Protein AF-A0A3P7M0R2-F1 (afdb_monomer)

Secondary structure (DSSP, 8-state):
--EEEEEEEETTEEEEEEEETTTTEEEEEEEE---S-S-S----TT--EEEEEETTPPTT-EEEE----STT--EEEEEES-SSEEE-TTT-EEEESS---TTT-SEEEEEEEEEETTS-EEEEEEEEEEEP------EES-S----PPPTTPPTT-EEEEEEEE-SSSTT-EEEEEEE--S------

pLDDT: mean 70.39, std 19.24, range [33.84, 96.5]

Solvent-accessible surface area (backbone atoms only — not comparable to full-atom values): 11589 Å² total; per-residue (Å²): 124,82,51,77,50,70,47,83,77,52,92,55,39,31,53,26,49,42,46,47,90,86,60,96,52,73,50,85,43,83,42,81,46,75,68,100,45,102,54,98,64,64,69,47,103,75,68,42,49,80,38,58,42,56,35,68,41,55,73,63,40,79,46,49,61,58,83,82,87,50,95,82,61,65,45,39,35,45,71,44,84,54,77,55,49,42,57,40,38,77,73,28,39,30,22,32,58,39,75,49,47,38,89,81,55,44,73,47,71,36,32,40,36,44,34,39,80,87,70,52,71,50,76,41,48,32,37,40,38,40,38,80,64,91,77,61,71,75,40,60,82,58,97,71,88,87,77,88,78,65,93,84,65,55,78,70,41,78,71,45,76,47,47,31,38,35,68,71,47,76,90,49,75,47,79,47,76,42,62,40,84,77,85,86,79,84,82,130

InterPro domains:
  IPR002126 Cadherin-like [PR00205] (83-102)
  IPR002126 Cadherin-like [PR00205] (119-138)
  IPR002126 Cadherin-like [PR00205] (138-151)
  IPR002126 Cadherin-like [PS50268] (45-140)
  IPR002126 Cadherin-like [SM00112] (59-138)
  IPR015919 Cadherin-like superfamily [SSF49313] (49-122)
  IPR015919 Cadherin-like superfamily [SSF49313] (130-173)
  IPR020894 Cadherin conserved site [PS00232] (128-138)

Nearest PDB structures (foldseek):
  5v5x-assembly1_C  TM=7.712E-01  e=7.022E-09  Mus musculus
  6e6b-assembly1_A  TM=6.586E-01  e=1.403E-08  Mus musculus
  5t9t-assembly1_B  TM=6.049E-01  e=2.265E-08  Mus musculus
  5szp-assembly1_B  TM=6.061E-01  e=2.265E-08  Mus musculus
  5szl-assembly1_B  TM=5.242E-01  e=9.163E-09  Mus musculus

Foldseek 3Di:
DWDWDWDPPDPPWIWIWTADPPDGDIDTDIDRRDPPDPCQDDPPVPQAHEWEDAAQQDFFAWTAFDDDPDPPFFKFKDKAPDPQWDADRRGRTITGHDGDDCLVPFKDKTWMWIQTPVRDIDIHIYMYGYDQDQPWDKDKPDPDDDFDDDLPDDFFDFRDKIWIDTSSPPPDTDIDTDTHHDHDDDDD

Mean predicted aligned error: 14.08 Å

Structure (mmCIF, N/CA/C/O backbone):
data_AF-A0A3P7M0R2-F1
#
_entry.id   AF-A0A3P7M0R2-F1
#
loop_
_atom_site.group_PDB
_atom_site.id
_atom_site.type_symbol
_atom_site.label_atom_id
_atom_site.label_alt_id
_atom_site.label_comp_id
_atom_site.label_asym_id
_atom_site.label_entity_id
_atom_site.label_seq_id
_atom_site.pdbx_PDB_ins_code
_atom_site.Cartn_x
_atom_site.Cartn_y
_atom_site.Cartn_z
_atom_site.occupancy
_atom_site.B_iso_or_equiv
_atom_site.auth_seq_id
_atom_site.auth_comp_id
_atom_site.auth_asym_id
_atom_site.auth_atom_id
_atom_site.pdbx_PDB_model_num
ATOM 1 N N . ALA A 1 1 ? -30.378 19.456 -19.838 1.00 44.91 1 ALA A N 1
ATOM 2 C CA . ALA A 1 1 ? -28.962 19.815 -19.654 1.00 44.91 1 ALA A CA 1
ATOM 3 C C . ALA A 1 1 ? -28.320 18.731 -18.801 1.00 44.91 1 ALA A C 1
ATOM 5 O O . ALA A 1 1 ? -28.969 18.269 -17.868 1.00 44.91 1 ALA A O 1
ATOM 6 N N . GLN A 1 2 ? -27.144 18.245 -19.196 1.00 45.66 2 GLN A N 1
ATOM 7 C CA . GLN A 1 2 ? -26.336 17.330 -18.388 1.00 45.66 2 GLN A CA 1
ATOM 8 C C . GLN A 1 2 ? -25.480 18.195 -17.467 1.00 45.66 2 GLN A C 1
ATOM 10 O O . GLN A 1 2 ? -24.868 19.150 -17.941 1.00 45.66 2 GLN A O 1
ATOM 15 N N . PHE A 1 3 ? -25.484 17.899 -16.172 1.00 45.75 3 PHE A N 1
ATOM 16 C CA . PHE A 1 3 ? -24.653 18.598 -15.199 1.00 45.75 3 PHE A CA 1
ATOM 17 C C . PHE A 1 3 ? -23.785 17.570 -14.480 1.00 45.75 3 PHE A C 1
ATOM 19 O O . PHE A 1 3 ? -24.275 16.505 -14.095 1.00 45.75 3 PHE A O 1
ATOM 26 N N . LEU A 1 4 ? -22.503 17.897 -14.343 1.00 44.69 4 LEU A N 1
ATOM 27 C CA . LEU A 1 4 ? -21.534 17.155 -13.551 1.00 44.69 4 LEU A CA 1
ATOM 28 C C . LEU A 1 4 ? -21.181 18.029 -12.350 1.00 44.69 4 LEU A C 1
ATOM 30 O O . LEU A 1 4 ? -20.718 19.156 -12.528 1.00 44.69 4 LEU A O 1
ATOM 34 N N . PHE A 1 5 ? -21.431 17.522 -11.149 1.00 47.19 5 PHE A N 1
ATOM 35 C CA . PHE A 1 5 ? -21.030 18.180 -9.910 1.00 47.19 5 PHE A CA 1
ATOM 36 C C . PHE A 1 5 ? -19.885 17.383 -9.312 1.00 47.19 5 PHE A C 1
ATOM 38 O O . PHE A 1 5 ? -20.058 16.195 -9.062 1.00 47.19 5 PHE A O 1
ATOM 45 N N . CYS A 1 6 ? -18.742 18.030 -9.106 1.00 39.50 6 CYS A N 1
ATOM 46 C CA . CYS A 1 6 ? -17.572 17.426 -8.483 1.00 39.50 6 CYS A CA 1
ATOM 47 C C . CYS A 1 6 ? -17.261 18.150 -7.176 1.00 39.50 6 CYS A C 1
ATOM 49 O O . CYS A 1 6 ? -17.274 19.383 -7.134 1.00 39.50 6 CYS A O 1
ATOM 51 N N . PHE A 1 7 ? -16.948 17.391 -6.134 1.00 43.47 7 PHE A N 1
ATOM 52 C CA . PHE A 1 7 ? -16.441 17.913 -4.869 1.00 43.47 7 PHE A CA 1
ATOM 53 C C . PHE A 1 7 ? -15.112 17.227 -4.549 1.00 43.47 7 PHE A C 1
ATOM 55 O O . PHE A 1 7 ? -14.948 16.025 -4.762 1.00 43.47 7 PHE A O 1
ATOM 62 N N . ALA A 1 8 ? -14.140 18.025 -4.104 1.00 33.84 8 ALA A N 1
ATOM 63 C CA . ALA A 1 8 ? -12.834 17.524 -3.703 1.00 33.84 8 ALA A CA 1
ATOM 64 C C . ALA A 1 8 ? -12.988 16.759 -2.386 1.00 33.84 8 ALA A C 1
ATOM 66 O O . ALA A 1 8 ? -13.472 17.329 -1.409 1.00 33.84 8 ALA A O 1
ATOM 67 N N . VAL A 1 9 ? -12.603 15.484 -2.388 1.00 47.00 9 VAL A N 1
ATOM 68 C CA . VAL A 1 9 ? -12.599 14.644 -1.182 1.00 47.00 9 VAL A CA 1
ATOM 69 C C . VAL A 1 9 ? -11.200 14.682 -0.576 1.00 47.00 9 VAL A C 1
ATOM 71 O O . VAL A 1 9 ? -11.035 15.108 0.561 1.00 47.00 9 VAL A O 1
ATOM 74 N N . GLN A 1 10 ? -10.191 14.359 -1.390 1.00 38.34 10 GLN A N 1
ATOM 75 C CA . GLN A 1 10 ? -8.771 14.405 -1.049 1.00 38.34 10 GLN A CA 1
ATOM 76 C C . GLN A 1 10 ? -7.976 14.417 -2.357 1.00 38.34 10 GLN A C 1
ATOM 78 O O . GLN A 1 10 ? -8.220 13.581 -3.220 1.00 38.34 10 GLN A O 1
ATOM 83 N N . ALA A 1 11 ? -7.069 15.376 -2.565 1.00 37.62 11 ALA A N 1
ATOM 84 C CA . ALA A 1 11 ? -6.274 15.415 -3.798 1.00 37.62 11 ALA A CA 1
ATOM 85 C C . ALA A 1 11 ? -5.424 14.131 -3.919 1.00 37.62 11 ALA A C 1
ATOM 87 O O . ALA A 1 11 ? -4.795 13.783 -2.920 1.00 37.62 11 ALA A O 1
ATOM 88 N N . PRO A 1 12 ? -5.356 13.451 -5.089 1.00 42.00 12 PRO A N 1
ATOM 89 C CA . PRO A 1 12 ? -5.834 13.828 -6.438 1.00 42.00 12 PRO A CA 1
ATOM 90 C C . PRO A 1 12 ? -7.270 13.386 -6.831 1.00 42.00 12 PRO A C 1
ATOM 92 O O . PRO A 1 12 ? -7.644 13.446 -8.006 1.00 42.00 12 PRO A O 1
ATOM 95 N N . PHE A 1 13 ? -8.097 12.935 -5.889 1.00 48.44 13 PHE A N 1
ATOM 96 C CA . PHE A 1 13 ? -9.400 12.320 -6.155 1.00 48.44 13 PHE A CA 1
ATOM 97 C C . PHE A 1 13 ? -10.579 13.290 -6.017 1.00 48.44 13 PHE A C 1
ATOM 99 O O . PHE A 1 13 ? -10.708 14.052 -5.052 1.00 48.44 13 PHE A O 1
ATOM 106 N N . TYR A 1 14 ? -11.492 13.208 -6.986 1.00 46.06 14 TYR A N 1
ATOM 107 C CA . TYR A 1 14 ? -12.733 13.973 -7.002 1.00 46.06 14 TYR A CA 1
ATOM 108 C C . TYR A 1 14 ? -13.914 13.017 -7.157 1.00 46.06 14 TYR A C 1
ATOM 110 O O . TYR A 1 14 ? -13.975 12.246 -8.117 1.00 46.06 14 TYR A O 1
ATOM 118 N N . ASN A 1 15 ? -14.874 13.108 -6.234 1.00 48.12 15 ASN A N 1
ATOM 119 C CA . ASN A 1 15 ? -16.152 12.423 -6.383 1.00 48.12 15 ASN A CA 1
ATOM 120 C C . ASN A 1 15 ? -17.065 13.290 -7.233 1.00 48.12 15 ASN A C 1
ATOM 122 O O . ASN A 1 15 ? -17.318 14.453 -6.900 1.00 48.12 15 ASN A O 1
ATOM 126 N N . CYS A 1 16 ? -17.542 12.721 -8.338 1.00 46.34 16 CYS A N 1
ATOM 127 C CA . CYS A 1 16 ? -18.417 13.420 -9.253 1.00 46.34 16 CYS A CA 1
ATOM 128 C C . CYS A 1 16 ? -19.731 12.668 -9.432 1.00 46.34 16 CYS A C 1
ATOM 130 O O . CYS A 1 16 ? -19.767 11.488 -9.775 1.00 46.34 16 CYS A O 1
ATOM 132 N N . THR A 1 17 ? -20.835 13.383 -9.252 1.00 48.72 17 THR A N 1
ATOM 133 C CA . THR A 1 17 ? -22.170 12.841 -9.495 1.00 48.72 17 THR A CA 1
ATOM 134 C C . THR A 1 17 ? -22.680 13.373 -10.826 1.00 48.72 17 THR A C 1
ATOM 136 O O . THR A 1 17 ? -22.865 14.583 -11.005 1.00 48.72 17 THR A O 1
ATOM 139 N N . ALA A 1 18 ? -22.931 12.465 -11.770 1.00 45.03 18 ALA A N 1
ATOM 140 C CA . ALA A 1 18 ? -23.585 12.789 -13.032 1.00 45.03 18 ALA A CA 1
ATOM 141 C C . ALA A 1 18 ? -25.099 12.571 -12.906 1.00 45.03 18 ALA A C 1
ATOM 143 O O . ALA A 1 18 ? -25.554 11.505 -12.487 1.00 45.03 18 ALA A O 1
ATOM 144 N N . GLN A 1 19 ? -25.898 13.575 -13.284 1.00 49.34 19 GLN A N 1
ATOM 145 C CA . GLN A 1 19 ? -27.362 13.478 -13.259 1.00 49.34 19 GLN A CA 1
ATOM 146 C C . GLN A 1 19 ? -27.969 13.745 -14.643 1.00 49.34 19 GLN A C 1
ATOM 148 O O . GLN A 1 19 ? -27.693 14.768 -15.276 1.00 49.34 19 GLN A O 1
ATOM 153 N N . VAL A 1 20 ? -28.848 12.842 -15.103 1.00 49.47 20 VAL A N 1
ATOM 154 C CA . VAL A 1 20 ? -29.600 12.987 -16.363 1.00 49.47 20 VAL A CA 1
ATOM 155 C C . VAL A 1 20 ? -31.081 13.217 -16.066 1.00 49.47 20 VAL A C 1
ATOM 157 O O . VAL A 1 20 ? -31.785 12.353 -15.551 1.00 49.47 20 VAL A O 1
ATOM 160 N N . TRP A 1 21 ? -31.593 14.397 -16.418 1.00 52.06 21 TRP A N 1
ATOM 161 C CA . TRP A 1 21 ? -32.963 14.784 -16.074 1.00 52.06 21 TRP A CA 1
ATOM 162 C C . TRP A 1 21 ? -33.964 14.437 -17.186 1.00 52.06 21 TRP A C 1
ATOM 164 O O . TRP A 1 21 ? -34.409 15.327 -17.902 1.00 52.06 21 TRP A O 1
ATOM 174 N N . LYS A 1 22 ? -34.279 13.140 -17.349 1.00 45.81 22 LYS A N 1
ATOM 175 C CA . LYS A 1 22 ? -35.533 12.588 -17.941 1.00 45.81 22 LYS A CA 1
ATOM 176 C C . LYS A 1 22 ? -35.758 11.115 -17.532 1.00 45.81 22 LYS A C 1
ATOM 178 O O . LYS A 1 22 ? -36.206 10.291 -18.319 1.00 45.81 22 LYS A O 1
ATOM 183 N N . GLY A 1 23 ? -35.415 10.788 -16.291 1.00 49.19 23 GLY A N 1
ATOM 184 C CA . GLY A 1 23 ? -35.417 9.432 -15.744 1.00 49.19 23 GLY A CA 1
ATOM 185 C C . GLY A 1 23 ? -34.311 9.375 -14.707 1.00 49.19 23 GLY A C 1
ATOM 186 O O . GLY A 1 23 ? -33.148 9.507 -15.062 1.00 49.19 23 GLY A O 1
ATOM 187 N N . ARG A 1 24 ? -34.689 9.329 -13.428 1.00 48.38 24 ARG A N 1
ATOM 188 C CA . ARG A 1 24 ? -33.821 9.543 -12.262 1.00 48.38 24 ARG A CA 1
ATOM 189 C C . ARG A 1 24 ? -32.784 8.418 -12.146 1.00 48.38 24 ARG A C 1
ATOM 191 O O . ARG A 1 24 ? -32.977 7.481 -11.386 1.00 48.38 24 ARG A O 1
ATOM 198 N N . VAL A 1 25 ? -31.721 8.505 -12.934 1.00 44.19 25 VAL A N 1
ATOM 199 C CA . VAL A 1 25 ? -30.555 7.624 -12.880 1.00 44.19 25 VAL A CA 1
ATOM 200 C C . VAL A 1 25 ? -29.367 8.503 -12.511 1.00 44.19 25 VAL A C 1
ATOM 202 O O . VAL A 1 25 ? -29.045 9.452 -13.229 1.00 44.19 25 VAL A O 1
ATOM 205 N N . SER A 1 26 ? -28.775 8.224 -11.356 1.00 50.22 26 SER A N 1
ATOM 206 C CA . SER A 1 26 ? -27.481 8.749 -10.930 1.00 50.22 26 SER A CA 1
ATOM 207 C C . SER A 1 26 ? -26.459 7.629 -11.063 1.00 50.22 26 SER A C 1
ATOM 209 O O . SER A 1 26 ? -26.757 6.487 -10.716 1.00 50.22 26 SER A O 1
ATOM 211 N N . ALA A 1 27 ? -25.279 7.956 -11.575 1.00 42.31 27 ALA A N 1
ATOM 212 C CA . ALA A 1 27 ? -24.117 7.084 -11.522 1.00 42.31 27 ALA A CA 1
ATOM 213 C C . ALA A 1 27 ? -22.998 7.858 -10.831 1.00 42.31 27 ALA A C 1
ATOM 215 O O . ALA A 1 27 ? -22.753 9.022 -11.175 1.00 42.31 27 ALA A O 1
ATOM 216 N N . ASP A 1 28 ? -22.364 7.216 -9.858 1.00 45.59 28 ASP A N 1
ATOM 217 C CA . ASP A 1 28 ? -21.154 7.733 -9.242 1.00 45.59 28 ASP A CA 1
ATOM 218 C C . ASP A 1 28 ? -20.007 7.530 -10.231 1.00 45.59 28 ASP A C 1
ATOM 220 O O . ASP A 1 28 ? -19.804 6.436 -10.763 1.00 45.59 28 ASP A O 1
ATOM 224 N N . VAL A 1 29 ? -19.323 8.623 -10.561 1.00 40.81 29 VAL A N 1
ATOM 225 C CA . VAL A 1 29 ? -18.168 8.615 -11.454 1.00 40.81 29 VAL A CA 1
ATOM 226 C C . VAL A 1 29 ? -16.975 9.065 -10.634 1.00 40.81 29 VAL A C 1
ATOM 228 O O . VAL A 1 29 ? -16.876 10.232 -10.249 1.00 40.81 29 VAL A O 1
ATOM 231 N N . GLU A 1 30 ? -16.066 8.134 -10.377 1.00 40.78 30 GLU A N 1
ATOM 232 C CA . GLU A 1 30 ? -14.778 8.454 -9.780 1.00 40.78 30 GLU A CA 1
ATOM 233 C C . GLU A 1 30 ? -13.863 9.046 -10.850 1.00 40.78 30 GLU A C 1
ATOM 235 O O . GLU A 1 30 ? -13.582 8.425 -11.879 1.00 40.78 30 GLU A O 1
ATOM 240 N N . LEU A 1 31 ? -13.420 10.282 -10.624 1.00 35.25 31 LEU A N 1
ATOM 241 C CA . LEU A 1 31 ? -12.487 10.966 -11.506 1.00 35.25 31 LEU A CA 1
ATOM 242 C C . LEU A 1 31 ? -11.117 11.031 -10.838 1.00 35.25 31 LEU A C 1
ATOM 244 O O . LEU A 1 31 ? -10.920 11.713 -9.830 1.00 35.25 31 LEU A O 1
ATOM 248 N N . TYR A 1 32 ? -10.160 10.336 -11.450 1.00 40.53 32 TYR A N 1
ATOM 249 C CA . TYR A 1 32 ? -8.747 10.485 -11.138 1.00 40.53 32 TYR A CA 1
ATOM 250 C C . TYR A 1 32 ? -8.217 11.724 -11.854 1.00 40.53 32 TYR A C 1
ATOM 252 O O . TYR A 1 32 ? -7.987 11.717 -13.068 1.00 40.53 32 TYR A O 1
ATOM 260 N N . VAL A 1 33 ? -8.068 12.817 -11.113 1.00 38.34 33 VAL A N 1
ATOM 261 C CA . VAL A 1 33 ? -7.472 14.035 -11.650 1.00 38.34 33 VAL A CA 1
ATOM 262 C C . VAL A 1 33 ? -5.996 13.967 -11.332 1.00 38.34 33 VAL A C 1
ATOM 264 O O . VAL A 1 33 ? -5.568 14.321 -10.239 1.00 38.34 33 VAL A O 1
ATOM 267 N N . LEU A 1 34 ? -5.219 13.510 -12.314 1.00 37.94 34 LEU A N 1
ATOM 268 C CA . LEU A 1 34 ? -3.766 13.639 -12.288 1.00 37.94 34 LEU A CA 1
ATOM 269 C C . LEU A 1 34 ? -3.403 15.046 -11.772 1.00 37.94 34 LEU A C 1
ATOM 271 O O . LEU A 1 34 ? -4.000 16.021 -12.250 1.00 37.94 34 LEU A O 1
ATOM 275 N N . PRO A 1 35 ? -2.479 15.183 -10.802 1.00 38.19 35 PRO A N 1
ATOM 276 C CA . PRO A 1 35 ? -2.043 16.494 -10.331 1.00 38.19 35 PRO A CA 1
ATOM 277 C C . PRO A 1 35 ? -1.677 17.383 -11.533 1.00 38.19 35 PRO A C 1
ATOM 279 O O . PRO A 1 35 ? -1.246 16.847 -12.559 1.00 38.19 35 PRO A O 1
ATOM 282 N N . PRO A 1 36 ? -1.860 18.719 -11.461 1.00 33.94 36 PRO A N 1
ATOM 283 C CA . PRO A 1 36 ? -1.538 19.625 -12.556 1.00 33.94 36 PRO A CA 1
ATOM 284 C C . PRO A 1 36 ? -0.021 19.688 -12.739 1.00 33.94 36 PRO A C 1
ATOM 286 O O . PRO A 1 36 ? 0.654 20.625 -12.327 1.00 33.94 36 PRO A O 1
ATOM 289 N N . SER A 1 37 ? 0.518 18.661 -13.366 1.00 38.72 37 SER A N 1
ATOM 290 C CA . SER A 1 37 ? 1.807 18.659 -13.997 1.00 38.72 37 SER A CA 1
ATOM 291 C C . SER A 1 37 ? 1.765 17.595 -15.083 1.00 38.72 37 SER A C 1
ATOM 293 O O . SER A 1 37 ? 1.841 16.395 -14.853 1.00 38.72 37 SER A O 1
ATOM 295 N N . THR A 1 38 ? 1.810 18.066 -16.321 1.00 34.41 38 THR A N 1
ATOM 296 C CA . THR A 1 38 ? 2.447 17.356 -17.437 1.00 34.41 38 THR A CA 1
ATOM 297 C C . THR A 1 38 ? 3.941 17.067 -17.177 1.00 34.41 38 THR A C 1
ATOM 299 O O . THR A 1 38 ? 4.673 16.710 -18.090 1.00 34.41 38 THR A O 1
ATOM 302 N N . GLU A 1 39 ? 4.401 17.212 -15.933 1.00 38.69 39 GLU A N 1
ATOM 303 C CA . GLU A 1 39 ? 5.653 16.711 -15.400 1.00 38.69 39 GLU A CA 1
ATOM 304 C C . GLU A 1 39 ? 5.308 15.616 -14.384 1.00 38.69 39 GLU A C 1
ATOM 306 O O . GLU A 1 39 ? 5.133 15.868 -13.192 1.00 38.69 39 GLU A O 1
ATOM 311 N N . THR A 1 40 ? 5.239 14.371 -14.845 1.00 36.16 40 THR A N 1
ATOM 312 C CA . THR A 1 40 ? 5.220 13.145 -14.022 1.00 36.16 40 THR A CA 1
ATOM 313 C C . THR A 1 40 ? 6.559 12.900 -13.301 1.00 36.16 40 THR A C 1
ATOM 315 O O . THR A 1 40 ? 6.900 11.778 -12.940 1.00 36.16 40 THR A O 1
ATOM 318 N N . THR A 1 41 ? 7.354 13.954 -13.116 1.00 41.72 41 THR A N 1
ATOM 319 C CA . 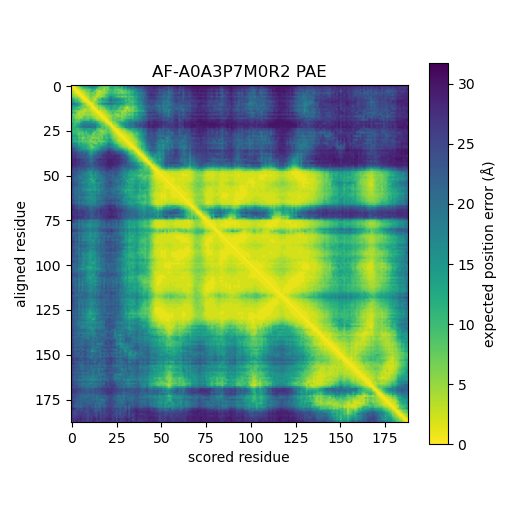THR A 1 41 ? 8.681 13.963 -12.507 1.00 41.72 41 THR A CA 1
ATOM 320 C C . THR A 1 41 ? 8.933 15.350 -11.925 1.00 41.72 41 THR A C 1
ATOM 322 O O . THR A 1 41 ? 9.655 16.157 -12.507 1.00 41.72 41 THR A O 1
ATOM 325 N N . ARG A 1 42 ? 8.406 15.643 -10.736 1.00 39.16 42 ARG A N 1
ATOM 326 C CA . ARG A 1 42 ? 9.200 16.505 -9.861 1.00 39.16 42 ARG A CA 1
ATOM 327 C C . ARG A 1 42 ? 10.359 15.633 -9.396 1.00 39.16 42 ARG A C 1
ATOM 329 O O . ARG A 1 42 ? 10.089 14.594 -8.794 1.00 39.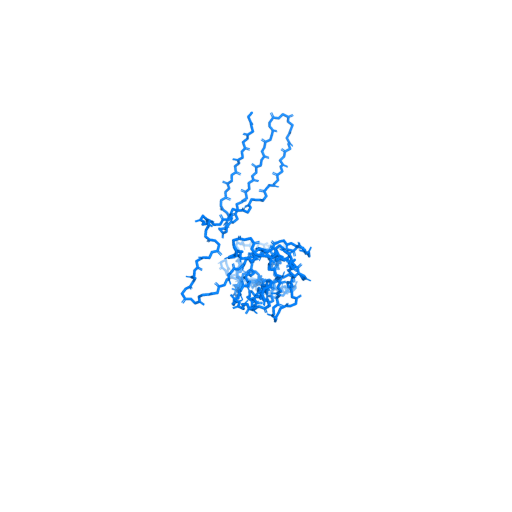16 42 ARG A O 1
ATOM 336 N N . PRO A 1 43 ? 11.635 15.986 -9.625 1.00 42.09 43 PRO A N 1
ATOM 337 C CA . PRO A 1 43 ? 12.631 15.527 -8.687 1.00 42.09 43 PRO A CA 1
ATOM 338 C C . PRO A 1 43 ? 12.171 16.096 -7.342 1.00 42.09 43 PRO A C 1
ATOM 340 O O . PRO A 1 43 ? 12.385 17.269 -7.042 1.00 42.09 43 PRO A O 1
ATOM 343 N N . ASN A 1 44 ? 11.515 15.266 -6.523 1.00 44.62 44 ASN A N 1
ATOM 344 C CA . ASN A 1 44 ? 11.617 15.436 -5.085 1.00 44.62 44 ASN A CA 1
ATOM 345 C C . ASN A 1 44 ? 13.120 15.622 -4.820 1.00 44.62 44 ASN A C 1
ATOM 347 O O . ASN A 1 44 ? 13.949 15.086 -5.567 1.00 44.62 44 ASN A O 1
ATOM 351 N N . THR A 1 45 ? 13.491 16.391 -3.809 1.00 51.22 45 THR A N 1
ATOM 352 C CA . THR A 1 45 ? 14.876 16.706 -3.417 1.00 51.22 45 THR A CA 1
ATOM 353 C C . THR A 1 45 ? 15.831 15.488 -3.375 1.00 51.22 45 THR A C 1
ATOM 355 O O . THR A 1 45 ? 17.041 15.666 -3.310 1.00 51.22 45 THR A O 1
ATOM 358 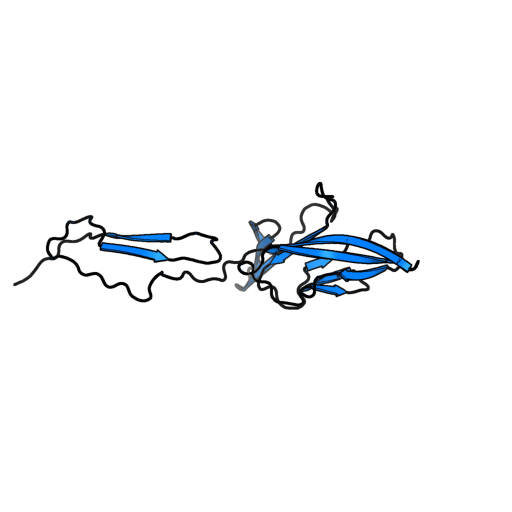N N . ASP A 1 46 ? 15.288 14.270 -3.498 1.00 56.59 46 ASP A N 1
ATOM 359 C CA . ASP A 1 46 ? 15.910 12.950 -3.486 1.00 56.59 46 ASP A CA 1
ATOM 360 C C . ASP A 1 46 ? 15.821 12.097 -4.794 1.00 56.59 46 ASP A C 1
ATOM 362 O O . ASP A 1 46 ? 16.106 10.902 -4.770 1.00 56.59 46 ASP A O 1
ATOM 366 N N . ARG A 1 47 ? 15.411 12.649 -5.953 1.00 70.19 47 ARG A N 1
ATOM 367 C CA . ARG A 1 47 ? 15.420 11.986 -7.297 1.00 70.19 47 ARG A CA 1
ATOM 368 C C . ARG A 1 47 ? 14.658 10.639 -7.436 1.00 70.19 47 ARG A C 1
ATOM 370 O O . ARG A 1 47 ? 14.945 9.879 -8.364 1.00 70.19 47 ARG A O 1
ATOM 377 N N . ARG A 1 48 ? 13.686 10.332 -6.570 1.00 80.44 48 ARG A N 1
ATOM 378 C CA . ARG A 1 48 ? 12.846 9.112 -6.639 1.00 80.44 48 ARG A CA 1
ATOM 379 C C . ARG A 1 48 ? 11.498 9.357 -7.337 1.00 80.44 48 ARG A C 1
ATOM 381 O O . ARG A 1 48 ? 10.981 10.468 -7.261 1.00 80.44 48 ARG A O 1
ATOM 388 N N . LEU A 1 49 ? 10.946 8.332 -7.991 1.00 84.31 49 LEU A N 1
ATOM 389 C CA . LEU A 1 49 ? 9.567 8.331 -8.499 1.00 84.31 49 LEU A CA 1
ATOM 390 C C . LEU A 1 49 ? 8.582 7.994 -7.382 1.00 84.31 49 LEU A C 1
ATOM 392 O O . LEU A 1 49 ? 8.912 7.241 -6.468 1.00 84.31 49 LEU A O 1
ATOM 396 N N . GLU A 1 50 ? 7.377 8.531 -7.474 1.00 84.69 50 GLU A N 1
ATOM 397 C CA . GLU A 1 50 ? 6.335 8.360 -6.470 1.00 84.69 50 GLU A CA 1
ATOM 398 C C . GLU A 1 50 ? 5.032 7.970 -7.162 1.00 84.69 50 GLU A C 1
ATOM 400 O O . GLU A 1 50 ? 4.635 8.590 -8.150 1.00 84.69 50 GLU A O 1
ATOM 405 N N . PHE A 1 51 ? 4.406 6.916 -6.654 1.00 86.06 51 PHE A N 1
ATOM 406 C CA . PHE A 1 51 ? 3.137 6.381 -7.121 1.00 86.06 51 PHE A CA 1
ATOM 407 C C . PHE A 1 51 ? 2.175 6.257 -5.946 1.00 86.06 51 PHE A C 1
ATOM 409 O O . PHE A 1 51 ? 2.610 6.087 -4.808 1.00 86.06 51 PHE A O 1
ATOM 416 N N . TRP A 1 52 ? 0.883 6.291 -6.250 1.00 84.62 52 TRP A N 1
ATOM 417 C CA . TRP A 1 52 ? -0.192 6.222 -5.268 1.00 84.62 52 TRP A CA 1
ATOM 418 C C . TRP A 1 52 ? -1.245 5.228 -5.748 1.00 84.62 52 TRP A C 1
ATOM 420 O O . TRP A 1 52 ? -1.558 5.189 -6.942 1.00 84.62 52 TRP A O 1
ATOM 430 N N . ILE A 1 53 ? -1.767 4.413 -4.839 1.00 87.81 53 ILE A N 1
ATOM 431 C CA . ILE A 1 53 ? -2.895 3.521 -5.101 1.00 87.81 53 ILE A CA 1
ATOM 432 C C . ILE A 1 53 ? -3.743 3.433 -3.841 1.00 87.81 53 ILE A C 1
ATOM 434 O O . ILE A 1 53 ? -3.198 3.391 -2.743 1.00 87.81 53 ILE A O 1
ATOM 438 N N . ARG A 1 54 ? -5.063 3.364 -4.000 1.00 80.69 54 ARG A N 1
ATOM 439 C CA . ARG A 1 54 ? -5.932 3.052 -2.867 1.00 80.69 54 ARG A CA 1
ATOM 440 C C . ARG A 1 54 ? -5.679 1.642 -2.374 1.00 80.69 54 ARG A C 1
ATOM 442 O O . ARG A 1 54 ? -5.411 0.737 -3.177 1.00 80.69 54 ARG A O 1
ATOM 449 N N . GLU A 1 55 ? -5.791 1.454 -1.072 1.00 85.31 55 GLU A N 1
ATOM 450 C CA . GLU A 1 55 ? -5.945 0.112 -0.547 1.00 85.31 55 GLU A CA 1
ATOM 451 C C . GLU A 1 55 ? -7.192 -0.567 -1.118 1.00 85.31 55 GLU A C 1
ATOM 453 O O . GLU A 1 55 ? -8.026 0.059 -1.777 1.00 85.31 55 GLU A O 1
ATOM 458 N N . ASN A 1 56 ? -7.265 -1.889 -0.984 1.00 84.75 56 ASN A N 1
ATOM 459 C CA . ASN A 1 56 ? -8.335 -2.714 -1.548 1.00 84.75 56 ASN A CA 1
ATOM 460 C C . ASN A 1 56 ? -8.498 -2.651 -3.080 1.00 84.75 56 ASN A C 1
ATOM 462 O O . ASN A 1 56 ? -9.346 -3.356 -3.640 1.00 84.75 56 ASN A O 1
ATOM 466 N N . ALA A 1 57 ? -7.661 -1.883 -3.791 1.00 84.50 57 ALA A N 1
ATOM 467 C CA . ALA A 1 57 ? -7.665 -1.821 -5.244 1.00 84.50 57 ALA A CA 1
ATOM 468 C C . ALA A 1 57 ? -7.541 -3.240 -5.837 1.00 84.50 57 ALA A C 1
ATOM 470 O O . ALA A 1 57 ? -6.583 -3.959 -5.527 1.00 84.50 57 ALA A O 1
ATOM 471 N N . PRO A 1 58 ? -8.468 -3.663 -6.721 1.00 86.56 58 PRO A N 1
ATOM 472 C CA . PRO A 1 58 ? -8.468 -5.018 -7.256 1.00 86.56 58 PRO A CA 1
ATOM 473 C C . PRO A 1 58 ? -7.164 -5.374 -7.965 1.00 86.56 58 PRO A C 1
ATOM 475 O O . PRO A 1 58 ? -6.469 -4.503 -8.498 1.00 86.56 58 PRO A O 1
ATOM 478 N N . TYR A 1 59 ? -6.878 -6.671 -8.062 1.00 92.00 59 TYR A N 1
ATOM 479 C CA . TYR A 1 59 ? -5.763 -7.178 -8.861 1.00 92.00 59 TYR A CA 1
ATOM 480 C C . TYR A 1 59 ? -5.807 -6.632 -10.299 1.00 92.00 59 TYR A C 1
ATOM 482 O O . TYR A 1 59 ? -6.838 -6.691 -10.973 1.00 92.00 59 TYR A O 1
ATOM 490 N N . GLY A 1 60 ? -4.670 -6.143 -10.796 1.00 83.19 60 GLY A N 1
ATOM 491 C CA . GLY A 1 60 ? -4.542 -5.581 -12.139 1.00 83.19 60 GLY A CA 1
ATOM 492 C C . GLY A 1 60 ? -4.938 -4.105 -12.266 1.00 83.19 60 GLY A C 1
ATOM 493 O O . GLY A 1 60 ? -4.912 -3.585 -13.388 1.00 83.19 60 GLY A O 1
ATOM 494 N N . SER A 1 61 ? -5.267 -3.430 -11.160 1.00 82.81 61 SER A N 1
ATOM 495 C CA . SER A 1 61 ? -5.515 -1.983 -11.126 1.00 82.81 61 SER A CA 1
ATOM 496 C C . SER A 1 61 ? -4.274 -1.214 -11.562 1.00 82.81 61 SER A C 1
ATOM 498 O O . SER A 1 61 ? -3.155 -1.591 -11.221 1.00 82.81 61 SER A O 1
ATOM 500 N N . VAL A 1 62 ? -4.456 -0.153 -12.348 1.00 85.69 62 VAL A N 1
ATOM 501 C CA . VAL A 1 62 ? -3.341 0.649 -12.866 1.00 85.69 62 VAL A CA 1
ATOM 502 C C . VAL A 1 62 ? -2.842 1.589 -11.775 1.00 85.69 62 VAL A C 1
ATOM 504 O O . VAL A 1 62 ? -3.602 2.405 -11.272 1.00 85.69 62 VAL A O 1
ATOM 507 N N . VAL A 1 63 ? -1.553 1.483 -11.460 1.00 87.19 63 VAL A N 1
ATOM 508 C CA . VAL A 1 63 ? -0.868 2.306 -10.450 1.00 87.19 63 VAL A CA 1
ATOM 509 C C . VAL A 1 63 ? -0.223 3.534 -11.090 1.00 87.19 63 VAL A C 1
ATOM 511 O O . VAL A 1 63 ? -0.174 4.615 -10.514 1.00 87.19 63 VAL A O 1
ATOM 514 N N . GLY A 1 64 ? 0.290 3.379 -12.308 1.00 84.69 64 GLY A N 1
ATOM 515 C CA . GLY A 1 64 ? 0.957 4.456 -13.025 1.00 84.69 64 GLY A CA 1
ATOM 516 C C . GLY A 1 64 ? 1.754 3.937 -14.208 1.00 84.69 64 GLY A C 1
ATOM 517 O O . GLY A 1 64 ? 1.606 2.789 -14.627 1.00 84.69 64 GLY A O 1
ATOM 518 N N . GLN A 1 65 ? 2.615 4.785 -14.753 1.00 84.38 65 GLN A N 1
ATOM 519 C CA . GLN A 1 65 ? 3.479 4.432 -15.869 1.00 84.38 65 GLN A CA 1
ATOM 520 C C . GLN A 1 65 ? 4.884 4.971 -15.628 1.00 84.38 65 GLN A C 1
ATOM 522 O O . GLN A 1 65 ? 5.058 6.091 -15.147 1.00 84.38 65 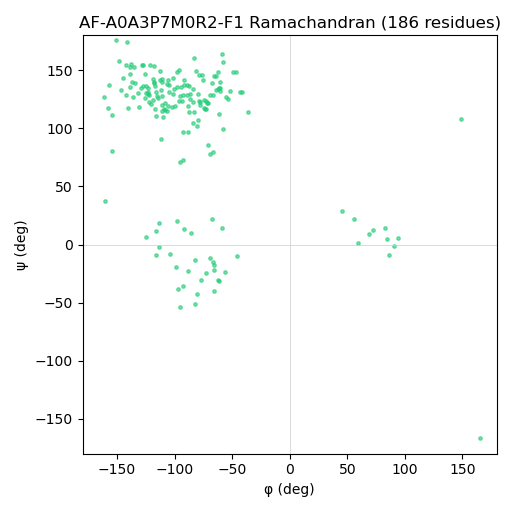GLN A O 1
ATOM 527 N N . ILE A 1 66 ? 5.889 4.171 -15.971 1.00 84.31 66 ILE A N 1
ATOM 528 C CA . ILE A 1 66 ? 7.288 4.590 -15.927 1.00 84.31 66 ILE A CA 1
ATOM 529 C C . ILE A 1 66 ? 7.502 5.684 -16.986 1.00 84.31 66 ILE A C 1
ATOM 531 O O . ILE A 1 66 ? 7.149 5.461 -18.149 1.00 84.31 66 ILE A O 1
ATOM 535 N N . PRO A 1 67 ? 8.085 6.846 -16.632 1.00 78.12 67 PRO A N 1
ATOM 536 C CA . PRO A 1 67 ? 8.364 7.906 -17.593 1.00 78.12 67 PRO A CA 1
ATOM 537 C C . PRO A 1 67 ? 9.217 7.399 -18.758 1.00 78.12 67 PRO A C 1
ATOM 539 O O . PRO A 1 67 ? 10.281 6.804 -18.568 1.00 78.12 67 PRO A O 1
ATOM 542 N N . ASN A 1 68 ? 8.746 7.633 -19.981 1.00 71.62 68 ASN A N 1
ATOM 543 C CA . ASN A 1 68 ? 9.496 7.297 -21.181 1.00 71.62 68 ASN A CA 1
ATOM 544 C C . ASN A 1 68 ? 10.404 8.471 -21.561 1.00 71.62 68 ASN A C 1
ATOM 546 O O . ASN A 1 68 ? 9.967 9.409 -22.220 1.00 71.62 68 ASN A O 1
ATOM 550 N N . ASN A 1 69 ? 11.670 8.404 -21.158 1.00 65.62 69 ASN A N 1
ATOM 551 C CA . ASN A 1 69 ? 12.645 9.466 -21.420 1.00 65.62 69 ASN A CA 1
ATOM 552 C C . ASN A 1 69 ? 13.336 9.346 -22.793 1.00 65.62 69 ASN A C 1
ATOM 554 O O . ASN A 1 69 ? 14.328 10.029 -23.031 1.00 65.62 69 ASN A O 1
ATOM 558 N N . ASN A 1 70 ? 12.865 8.461 -23.681 1.00 59.81 70 ASN A N 1
ATOM 559 C CA . ASN A 1 70 ? 13.715 7.914 -24.743 1.00 59.81 70 ASN A CA 1
ATOM 560 C C . ASN A 1 70 ? 13.357 8.295 -26.178 1.00 59.81 70 ASN A C 1
ATOM 562 O O . ASN A 1 70 ? 13.807 7.591 -27.081 1.00 59.81 70 ASN A O 1
ATOM 566 N N . ASP A 1 71 ? 12.574 9.349 -26.426 1.00 59.06 71 ASP A N 1
ATOM 567 C CA . ASP A 1 71 ? 12.281 9.857 -27.784 1.00 59.06 71 ASP A CA 1
ATOM 568 C C . ASP A 1 71 ? 11.915 8.759 -28.823 1.00 59.06 71 ASP A C 1
ATOM 570 O O . ASP A 1 71 ? 12.156 8.899 -30.021 1.00 59.06 71 ASP A O 1
ATOM 574 N N . GLY A 1 72 ? 11.333 7.633 -28.382 1.00 56.62 72 GLY A N 1
ATOM 575 C CA . GLY A 1 72 ? 10.944 6.514 -29.250 1.00 56.62 72 GLY A CA 1
ATOM 576 C C . GLY A 1 72 ? 11.947 5.359 -29.407 1.00 56.62 72 GLY A C 1
ATOM 577 O O . GLY A 1 72 ? 11.662 4.434 -30.167 1.00 56.62 72 GLY A O 1
ATOM 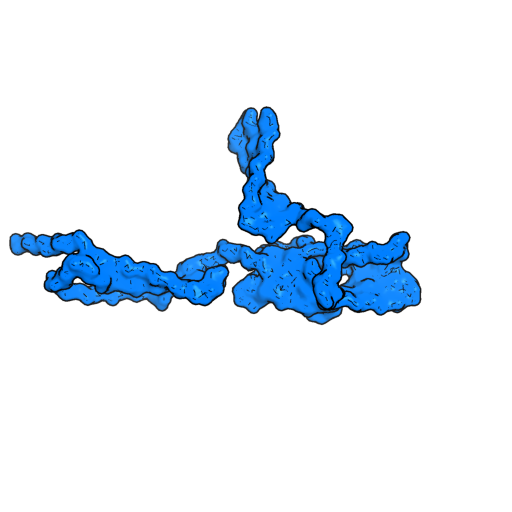578 N N . ASN A 1 73 ? 13.074 5.328 -28.685 1.00 64.50 73 ASN A N 1
ATOM 579 C CA . ASN A 1 73 ? 13.902 4.118 -28.611 1.00 64.50 73 ASN A CA 1
ATOM 580 C C . ASN A 1 73 ? 13.186 3.020 -27.811 1.00 64.50 73 ASN A C 1
ATOM 582 O O . ASN A 1 73 ? 12.750 3.244 -26.681 1.00 64.50 73 ASN A O 1
ATOM 586 N N . ALA A 1 74 ? 13.088 1.820 -28.394 1.00 62.59 74 ALA A N 1
ATOM 587 C CA . ALA A 1 74 ? 12.464 0.668 -27.753 1.00 62.59 74 ALA A CA 1
ATOM 588 C C . ALA A 1 74 ? 13.220 0.306 -26.467 1.00 62.59 74 ALA A C 1
ATOM 590 O O . ALA A 1 74 ? 14.374 -0.132 -26.505 1.00 62.59 74 ALA A O 1
ATOM 591 N N . ALA A 1 75 ? 12.556 0.507 -25.334 1.00 79.69 75 ALA A N 1
ATOM 592 C CA . ALA A 1 75 ? 13.029 0.112 -24.024 1.00 79.69 75 ALA A CA 1
ATOM 593 C C . ALA A 1 75 ? 12.132 -0.994 -23.467 1.00 79.69 75 ALA A C 1
ATOM 595 O O . ALA A 1 75 ? 10.942 -1.056 -23.774 1.00 79.69 75 ALA A O 1
ATOM 596 N N . THR A 1 76 ? 12.720 -1.870 -22.659 1.00 91.81 76 THR A N 1
ATOM 597 C CA . THR A 1 76 ? 11.978 -2.836 -21.854 1.00 91.81 76 THR A CA 1
ATOM 598 C C . THR A 1 76 ? 11.982 -2.417 -20.396 1.00 91.81 76 THR A C 1
ATOM 600 O O . THR A 1 76 ? 12.985 -1.911 -19.888 1.00 91.81 76 THR A O 1
ATOM 603 N N . TYR A 1 77 ? 10.853 -2.620 -19.729 1.00 92.12 77 TYR A N 1
ATOM 604 C CA . TYR A 1 77 ? 10.633 -2.192 -18.354 1.00 92.12 77 TYR A CA 1
ATOM 605 C C . TYR A 1 77 ? 10.546 -3.385 -17.400 1.00 92.12 77 TYR A C 1
ATOM 607 O O . TYR A 1 77 ? 9.948 -4.410 -17.726 1.00 92.12 77 TYR A O 1
ATOM 615 N N . SER A 1 78 ? 11.134 -3.255 -16.211 1.00 94.81 78 SER A N 1
ATOM 616 C CA . SER A 1 78 ? 11.078 -4.275 -15.156 1.00 94.81 78 SER A CA 1
ATOM 617 C C . SER A 1 78 ? 11.105 -3.653 -13.757 1.00 94.81 78 SER A C 1
ATOM 619 O O . SER A 1 78 ? 11.553 -2.519 -13.573 1.00 94.81 78 SER A O 1
ATOM 621 N N . ILE A 1 79 ? 10.615 -4.405 -12.769 1.00 95.81 79 ILE A N 1
ATOM 622 C CA . ILE A 1 79 ? 10.615 -4.032 -11.349 1.00 95.81 79 ILE A CA 1
ATOM 623 C C . ILE A 1 79 ? 11.677 -4.868 -10.633 1.00 95.81 79 ILE A C 1
ATOM 625 O O . ILE A 1 79 ? 11.807 -6.067 -10.878 1.00 95.81 79 ILE A O 1
ATOM 629 N N . ILE A 1 80 ? 12.435 -4.239 -9.738 1.00 95.19 80 ILE A N 1
ATOM 630 C CA . ILE A 1 80 ? 13.449 -4.883 -8.905 1.00 95.19 80 ILE A CA 1
ATOM 631 C C . ILE A 1 80 ? 13.055 -4.711 -7.441 1.00 95.19 80 ILE A C 1
ATOM 633 O O . ILE A 1 80 ? 12.914 -3.587 -6.956 1.00 95.19 80 ILE A O 1
ATOM 637 N N . GLY A 1 81 ? 12.950 -5.834 -6.729 1.00 88.50 81 GLY A N 1
ATOM 638 C CA . GLY A 1 81 ? 12.750 -5.855 -5.278 1.00 88.50 81 GLY A CA 1
ATOM 639 C C . GLY A 1 81 ? 11.304 -5.678 -4.811 1.00 88.50 81 GLY A C 1
ATOM 640 O O . GLY A 1 81 ? 11.103 -5.424 -3.631 1.00 88.50 81 GLY A O 1
ATOM 641 N N . ASN A 1 82 ? 10.311 -5.813 -5.695 1.00 88.81 82 ASN A N 1
ATOM 642 C CA . ASN A 1 82 ? 8.893 -5.804 -5.330 1.00 88.81 82 ASN A CA 1
ATOM 643 C C . ASN A 1 82 ? 8.118 -6.816 -6.193 1.00 88.81 82 ASN A C 1
ATOM 645 O O . ASN A 1 82 ? 8.264 -6.818 -7.416 1.00 88.81 82 ASN A O 1
ATOM 649 N N . SER A 1 83 ? 7.349 -7.689 -5.538 1.00 91.81 83 SER A N 1
ATOM 650 C CA . SER A 1 83 ? 6.474 -8.703 -6.154 1.00 91.81 83 SER A CA 1
ATOM 651 C C . SER A 1 83 ? 4.988 -8.337 -6.111 1.00 91.81 83 SER A C 1
ATOM 653 O O . SER A 1 83 ? 4.172 -9.023 -6.720 1.00 91.81 83 SER A O 1
ATOM 655 N N . ASP A 1 84 ? 4.654 -7.272 -5.389 1.00 95.75 84 ASP A N 1
ATOM 656 C CA . ASP A 1 84 ? 3.296 -6.784 -5.129 1.00 95.75 84 ASP A CA 1
ATOM 657 C C . ASP A 1 84 ? 2.769 -5.930 -6.291 1.00 95.75 84 ASP A C 1
ATOM 659 O O . ASP A 1 84 ? 1.571 -5.669 -6.419 1.00 95.75 84 ASP A O 1
ATOM 663 N N . LEU A 1 85 ? 3.673 -5.539 -7.188 1.00 96.31 85 LEU A N 1
ATOM 664 C CA . LEU A 1 85 ? 3.409 -4.864 -8.444 1.00 96.31 85 LEU A CA 1
ATOM 665 C C . LEU A 1 85 ? 3.862 -5.709 -9.634 1.00 96.31 85 LEU A C 1
ATOM 667 O O . LEU A 1 85 ? 4.808 -6.493 -9.578 1.00 96.31 85 LEU A O 1
ATOM 671 N N . SER A 1 86 ? 3.209 -5.471 -10.764 1.00 95.56 86 SER A N 1
ATOM 672 C CA . SER A 1 86 ? 3.609 -5.960 -12.077 1.00 95.56 86 SER A CA 1
ATOM 673 C C . SER A 1 86 ? 3.827 -4.786 -13.026 1.00 95.56 86 SER A C 1
ATOM 675 O O . SER A 1 86 ? 3.250 -3.714 -12.848 1.00 95.56 86 SER A O 1
ATOM 677 N N . VAL A 1 87 ? 4.666 -4.982 -14.042 1.00 94.44 87 VAL A N 1
ATOM 678 C CA . VAL A 1 87 ? 4.892 -3.994 -15.099 1.00 94.44 87 VAL A CA 1
ATOM 679 C C . VAL A 1 87 ? 4.703 -4.641 -16.460 1.00 94.44 87 VAL A C 1
ATOM 681 O O . VAL A 1 87 ? 5.187 -5.748 -16.701 1.00 94.44 87 VAL A O 1
ATOM 684 N N . ASP A 1 88 ? 4.017 -3.952 -17.367 1.00 89.19 88 ASP A N 1
ATOM 685 C CA . ASP A 1 88 ? 4.055 -4.317 -18.779 1.00 89.19 88 ASP A CA 1
ATOM 686 C C . ASP A 1 88 ? 5.429 -3.924 -19.350 1.00 89.19 88 ASP A C 1
ATOM 688 O O . ASP A 1 88 ? 5.754 -2.733 -19.411 1.00 89.19 88 ASP A O 1
ATOM 692 N N . PRO A 1 89 ? 6.244 -4.892 -19.804 1.00 91.81 89 PRO A N 1
ATOM 693 C CA . PRO A 1 89 ? 7.612 -4.624 -20.219 1.00 91.81 89 PRO A CA 1
ATOM 694 C C . PRO A 1 89 ? 7.709 -3.759 -21.475 1.00 91.81 89 PRO A C 1
ATOM 696 O O . PRO A 1 89 ? 8.791 -3.266 -21.755 1.00 91.81 89 PRO A O 1
ATOM 699 N N . ARG A 1 90 ? 6.630 -3.573 -22.245 1.00 87.25 90 ARG A N 1
ATOM 700 C CA . ARG A 1 90 ? 6.626 -2.762 -23.473 1.00 87.25 90 ARG A CA 1
ATOM 701 C C . ARG A 1 90 ? 6.109 -1.353 -23.236 1.00 87.25 90 ARG A C 1
ATOM 703 O O . ARG A 1 90 ? 6.597 -0.416 -23.854 1.00 87.25 90 ARG A O 1
ATOM 710 N N . THR A 1 91 ? 5.094 -1.213 -22.388 1.00 82.81 91 THR A N 1
ATOM 711 C CA . THR A 1 91 ? 4.442 0.083 -22.151 1.00 82.81 91 THR A CA 1
ATOM 712 C C . THR A 1 91 ? 4.944 0.774 -20.889 1.00 82.81 91 THR A C 1
ATOM 714 O O . THR A 1 91 ? 4.760 1.979 -20.755 1.00 82.81 91 THR A O 1
ATOM 717 N N . GLY A 1 92 ? 5.563 0.041 -19.961 1.00 86.62 92 GLY A N 1
ATOM 718 C CA . GLY A 1 92 ? 5.976 0.567 -18.663 1.00 86.62 92 GLY A CA 1
ATOM 719 C C . GLY A 1 92 ? 4.802 0.829 -17.718 1.00 86.62 92 GLY A C 1
ATOM 720 O O . GLY A 1 92 ? 4.985 1.500 -16.707 1.00 86.62 92 GLY A O 1
ATOM 721 N N . ILE A 1 93 ? 3.596 0.342 -18.037 1.00 85.31 93 ILE A N 1
ATOM 722 C CA . ILE A 1 93 ? 2.420 0.485 -17.172 1.00 85.31 93 ILE A CA 1
ATOM 723 C C . ILE A 1 93 ? 2.576 -0.440 -15.967 1.00 85.31 93 ILE A C 1
ATOM 725 O O . ILE A 1 93 ? 2.720 -1.653 -16.129 1.00 85.31 93 ILE A O 1
ATOM 729 N N . LEU A 1 94 ? 2.510 0.145 -14.775 1.00 89.62 94 LEU A N 1
ATOM 730 C CA . LEU A 1 94 ? 2.508 -0.541 -13.492 1.00 89.62 94 LEU A CA 1
ATOM 731 C C . LEU A 1 94 ? 1.082 -0.912 -13.092 1.00 89.62 94 LEU A C 1
ATOM 733 O O . LEU A 1 94 ? 0.158 -0.102 -13.215 1.00 89.62 94 LEU A O 1
ATOM 737 N N . LYS A 1 95 ? 0.914 -2.133 -12.589 1.00 88.62 95 LYS A N 1
ATOM 738 C CA . LYS A 1 95 ? -0.359 -2.651 -12.093 1.00 88.62 95 LYS A CA 1
ATOM 739 C C . LYS A 1 95 ? -0.197 -3.380 -10.773 1.00 88.62 95 LYS A C 1
ATOM 741 O O . LYS A 1 95 ? 0.849 -3.979 -10.528 1.00 88.62 95 LYS A O 1
ATOM 746 N N . THR A 1 96 ? -1.252 -3.396 -9.971 1.00 92.44 96 THR A N 1
ATOM 747 C CA . THR A 1 96 ? -1.312 -4.197 -8.746 1.00 92.44 96 THR A CA 1
ATOM 748 C C . THR A 1 96 ? -1.195 -5.689 -9.077 1.00 92.44 96 THR A C 1
ATOM 750 O O . THR A 1 96 ? -1.821 -6.187 -10.018 1.00 92.44 96 THR A O 1
ATOM 753 N N . ALA A 1 97 ? -0.355 -6.402 -8.328 1.00 96.50 97 ALA A N 1
ATOM 754 C CA . ALA A 1 97 ? -0.223 -7.859 -8.370 1.00 96.50 97 ALA A CA 1
ATOM 755 C C . ALA A 1 97 ? -0.676 -8.524 -7.053 1.00 96.50 97 ALA A C 1
ATOM 757 O O . ALA A 1 97 ? -0.701 -9.749 -6.955 1.00 96.50 97 ALA A O 1
ATOM 758 N N . THR A 1 98 ? -1.076 -7.717 -6.070 1.00 95.38 98 THR A N 1
ATOM 759 C CA . THR A 1 98 ? -1.687 -8.123 -4.802 1.00 95.38 98 THR A CA 1
ATOM 760 C C . THR A 1 98 ? -2.784 -7.129 -4.411 1.00 95.38 98 THR A C 1
ATOM 762 O O . THR A 1 98 ? -2.966 -6.110 -5.083 1.00 95.38 98 THR A O 1
ATOM 765 N N . LEU A 1 99 ? -3.508 -7.440 -3.338 1.00 94.06 99 LEU A N 1
ATOM 766 C CA . LEU A 1 99 ? -4.324 -6.477 -2.605 1.00 94.06 99 LEU A CA 1
ATOM 767 C C . LEU A 1 99 ? -3.430 -5.741 -1.604 1.00 94.06 99 LEU A C 1
ATOM 769 O O . LEU A 1 99 ? -2.615 -6.376 -0.928 1.00 94.06 99 LEU A O 1
ATOM 773 N N . PHE A 1 100 ? -3.572 -4.422 -1.557 1.00 93.75 100 PHE A N 1
ATOM 774 C CA . PHE A 1 100 ? -2.903 -3.560 -0.587 1.00 93.75 100 PHE A CA 1
ATOM 775 C C . PHE A 1 100 ? -3.861 -3.248 0.560 1.00 93.75 100 PHE A C 1
ATOM 777 O O . PHE A 1 100 ? -5.065 -3.190 0.328 1.00 93.75 100 PHE A O 1
ATOM 784 N N . ASP A 1 101 ? -3.299 -3.065 1.749 1.00 92.88 101 ASP A N 1
ATOM 785 C CA . ASP A 1 101 ? -3.994 -2.806 3.012 1.00 92.88 101 ASP A CA 1
ATOM 786 C C . ASP A 1 101 ? -3.156 -1.766 3.763 1.00 92.88 101 ASP A C 1
ATOM 788 O O . ASP A 1 101 ? -1.962 -1.995 4.024 1.00 92.88 101 ASP A O 1
ATOM 792 N N . TYR A 1 102 ? -3.740 -0.597 4.004 1.00 88.88 102 TYR A N 1
ATOM 793 C CA . TYR A 1 102 ? -3.067 0.565 4.567 1.00 88.88 102 TYR A CA 1
ATOM 794 C C . TYR A 1 102 ? -2.622 0.287 6.007 1.00 88.88 102 TYR A C 1
ATOM 796 O O . TYR A 1 102 ? -1.477 0.586 6.371 1.00 88.88 102 TYR A O 1
ATOM 804 N N . GLU A 1 103 ? -3.463 -0.391 6.789 1.00 90.00 103 GLU A N 1
ATOM 805 C CA . GLU A 1 103 ? -3.203 -0.798 8.174 1.00 90.00 103 GLU A CA 1
ATOM 806 C C . GLU A 1 103 ? -2.005 -1.746 8.284 1.00 90.00 103 GLU A C 1
ATOM 808 O O . GLU A 1 103 ? -1.304 -1.757 9.303 1.00 90.00 103 GLU A O 1
ATOM 813 N N . THR A 1 104 ? -1.759 -2.561 7.254 1.00 91.81 104 THR A N 1
ATOM 814 C CA . THR A 1 104 ? -0.620 -3.481 7.202 1.00 91.81 104 THR A CA 1
ATOM 815 C C . THR A 1 104 ? 0.657 -2.780 6.752 1.00 91.81 104 THR A C 1
ATOM 817 O O . THR A 1 104 ? 1.702 -2.938 7.394 1.00 91.81 104 THR A O 1
ATOM 820 N N . GLN A 1 105 ? 0.620 -2.049 5.632 1.00 93.19 105 GLN A N 1
ATOM 821 C CA . GLN A 1 105 ? 1.806 -1.388 5.093 1.00 93.19 105 GLN A CA 1
ATOM 822 C C . GLN A 1 105 ? 1.464 -0.211 4.172 1.00 93.19 105 GLN A C 1
ATOM 824 O O . GLN A 1 105 ? 0.979 -0.372 3.059 1.00 93.19 105 GLN A O 1
ATOM 829 N N . GLN A 1 106 ? 1.894 0.979 4.587 1.00 89.75 106 GLN A N 1
ATOM 830 C CA . GLN A 1 106 ? 1.573 2.241 3.910 1.00 89.75 106 GLN A CA 1
ATOM 831 C C . GLN A 1 106 ? 2.563 2.626 2.797 1.00 89.75 106 GLN A C 1
ATOM 833 O O . GLN A 1 106 ? 2.247 3.421 1.915 1.00 89.75 106 GLN A O 1
ATOM 838 N N . LEU A 1 107 ? 3.794 2.101 2.844 1.00 92.38 107 LEU A N 1
ATOM 839 C CA . LEU A 1 107 ? 4.891 2.509 1.963 1.00 92.38 107 LEU A CA 1
ATOM 840 C C . LEU A 1 107 ? 5.664 1.298 1.443 1.00 92.38 107 LEU A C 1
ATOM 842 O O . LEU A 1 107 ? 6.221 0.512 2.212 1.00 92.38 107 LEU A O 1
ATOM 846 N N . TYR A 1 108 ? 5.812 1.221 0.124 1.00 94.62 108 TYR A N 1
ATOM 847 C CA . TYR A 1 108 ? 6.659 0.243 -0.550 1.00 94.62 108 TYR A CA 1
ATOM 848 C C . TYR A 1 108 ? 7.784 0.961 -1.282 1.00 94.62 108 TYR A C 1
ATOM 850 O O . TYR A 1 108 ? 7.548 1.906 -2.026 1.00 94.62 108 TYR A O 1
ATOM 858 N N . THR A 1 109 ? 9.022 0.499 -1.104 1.00 94.19 109 THR A N 1
ATOM 859 C CA . THR A 1 109 ? 10.190 1.028 -1.823 1.00 94.19 109 THR A CA 1
ATOM 860 C C . THR A 1 109 ? 10.715 -0.018 -2.793 1.00 94.19 109 THR A C 1
ATOM 862 O O . THR A 1 109 ? 10.904 -1.173 -2.420 1.00 94.19 109 THR A O 1
ATOM 865 N N . PHE A 1 110 ? 10.976 0.384 -4.033 1.00 95.12 110 PHE A N 1
ATOM 866 C CA . PHE A 1 110 ? 11.463 -0.507 -5.083 1.00 95.12 110 PHE A CA 1
ATOM 867 C C . PHE A 1 110 ? 12.322 0.243 -6.100 1.00 95.12 110 PHE A C 1
ATOM 869 O O . PHE A 1 110 ? 12.512 1.459 -6.021 1.00 95.12 110 PHE A O 1
ATOM 876 N N . LYS A 1 111 ? 12.881 -0.495 -7.061 1.00 93.75 111 LYS A N 1
ATOM 877 C CA . LYS A 1 111 ? 13.576 0.092 -8.207 1.00 93.75 111 LYS A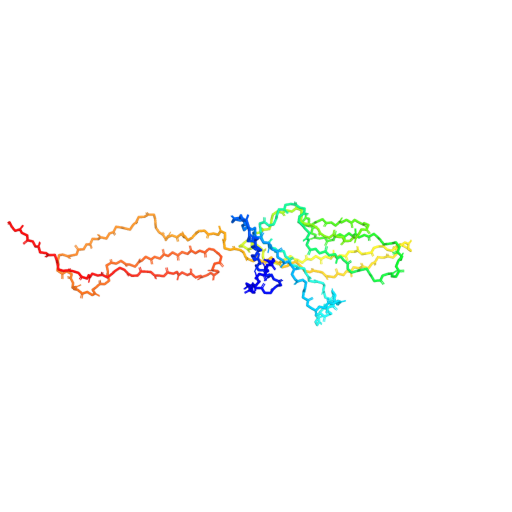 CA 1
ATOM 8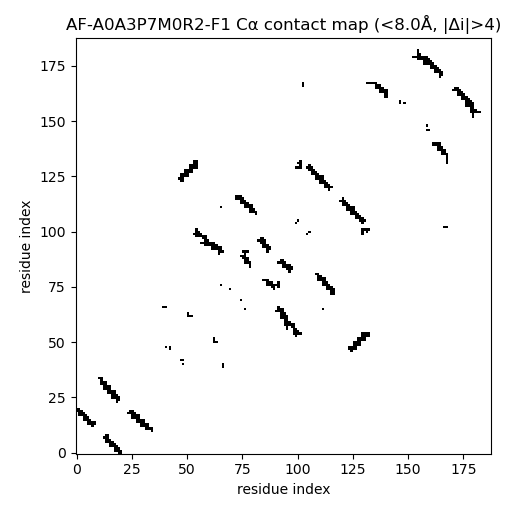78 C C . LYS A 1 111 ? 12.880 -0.284 -9.500 1.00 93.75 111 LYS A C 1
ATOM 880 O O . LYS A 1 111 ? 12.460 -1.422 -9.690 1.00 93.75 111 LYS A O 1
ATOM 885 N N . LEU A 1 112 ? 12.810 0.681 -10.397 1.00 92.69 112 LEU A N 1
ATOM 886 C CA . LEU A 1 112 ? 12.361 0.507 -11.764 1.00 92.69 112 LEU A CA 1
ATOM 887 C C . LEU A 1 112 ? 13.583 0.443 -12.663 1.00 92.69 112 LEU A C 1
ATOM 889 O O . LEU A 1 112 ? 14.447 1.314 -12.585 1.00 92.69 112 LEU A O 1
ATOM 893 N N . ARG A 1 113 ? 13.654 -0.578 -13.511 1.00 92.31 113 ARG A N 1
ATOM 894 C CA . ARG A 1 113 ? 14.723 -0.732 -14.492 1.00 92.31 113 ARG A CA 1
ATOM 895 C C . ARG A 1 113 ? 14.181 -0.526 -15.892 1.00 92.31 113 ARG A C 1
ATOM 897 O O . ARG A 1 113 ? 13.230 -1.190 -16.303 1.00 92.31 113 ARG A O 1
ATOM 904 N N . THR A 1 114 ? 14.853 0.356 -16.618 1.00 90.88 114 THR A N 1
ATOM 905 C CA . THR A 1 114 ? 14.654 0.575 -18.049 1.00 90.88 114 THR A CA 1
ATOM 906 C C . THR A 1 114 ? 15.866 0.032 -18.788 1.00 90.88 114 THR A C 1
ATOM 908 O O . THR A 1 114 ? 16.971 0.538 -18.598 1.00 90.88 114 THR A O 1
ATOM 911 N N . THR A 1 115 ? 15.668 -0.987 -19.618 1.00 90.69 115 THR A N 1
ATOM 912 C CA . THR A 1 115 ? 16.716 -1.577 -20.457 1.00 90.69 115 THR A CA 1
ATOM 913 C C . THR A 1 115 ? 16.511 -1.146 -21.901 1.00 90.69 115 THR A C 1
ATOM 915 O O . THR A 1 115 ? 15.481 -1.436 -22.508 1.00 90.69 115 THR A O 1
ATOM 918 N N . TYR A 1 116 ? 17.495 -0.447 -22.447 1.00 87.31 116 TYR A N 1
ATOM 919 C CA . TYR A 1 116 ? 17.470 0.141 -23.779 1.00 87.31 116 TYR A CA 1
ATOM 920 C C . TYR A 1 116 ? 17.851 -0.895 -24.838 1.00 87.31 116 TYR A C 1
ATOM 922 O O . TYR A 1 116 ? 18.531 -1.878 -24.546 1.00 87.31 116 TYR A O 1
ATOM 930 N N . ALA A 1 117 ? 17.496 -0.640 -26.099 1.00 84.56 117 ALA A N 1
ATOM 931 C CA . ALA A 1 117 ? 17.921 -1.474 -27.227 1.00 84.56 117 ALA A CA 1
ATOM 932 C C . ALA A 1 117 ? 19.455 -1.621 -27.349 1.00 84.56 117 ALA A C 1
ATOM 934 O O . ALA A 1 117 ? 19.932 -2.609 -27.901 1.00 84.56 117 ALA A O 1
ATOM 935 N N . SER A 1 118 ? 20.231 -0.673 -26.807 1.00 85.31 118 SER A N 1
ATOM 936 C CA . SER A 1 118 ? 21.697 -0.753 -26.711 1.00 85.31 118 SER A CA 1
ATOM 937 C C . SER A 1 118 ? 22.200 -1.810 -25.715 1.00 85.31 118 SER A C 1
ATOM 939 O O . SER A 1 118 ? 23.394 -2.097 -25.689 1.00 85.31 118 SER A O 1
ATOM 941 N N . GLY A 1 119 ? 21.318 -2.372 -24.882 1.00 85.56 119 GLY A N 1
ATOM 942 C CA . GLY A 1 119 ? 21.652 -3.259 -23.765 1.00 85.56 119 GLY A CA 1
ATOM 943 C C . GLY A 1 119 ? 21.988 -2.520 -22.466 1.00 85.56 119 GLY A C 1
ATOM 944 O O . GLY A 1 119 ? 22.081 -3.147 -21.410 1.00 85.56 119 GLY A O 1
ATOM 945 N N . GLU A 1 120 ? 22.130 -1.194 -22.509 1.00 88.25 120 GLU A N 1
ATOM 946 C CA . GLU A 1 120 ? 22.290 -0.375 -21.309 1.00 88.25 120 GLU A CA 1
ATOM 947 C C . GLU A 1 120 ? 21.031 -0.455 -20.439 1.00 88.25 120 GLU A C 1
ATOM 949 O O . GLU A 1 120 ? 19.915 -0.565 -20.948 1.00 88.25 120 GLU A O 1
ATOM 954 N N . SER A 1 121 ? 21.202 -0.423 -19.118 1.00 89.69 121 SER A N 1
ATOM 955 C CA . SER A 1 121 ? 20.090 -0.412 -18.170 1.00 89.69 121 SER A CA 1
ATOM 956 C C . SER A 1 121 ? 20.253 0.716 -17.166 1.00 89.69 121 SER A C 1
ATOM 958 O O . SER A 1 121 ? 21.331 0.896 -16.602 1.00 89.69 121 SER A O 1
ATOM 960 N N . VAL A 1 122 ? 19.165 1.441 -16.925 1.00 88.06 122 VAL A N 1
ATOM 961 C CA . VAL A 1 122 ? 19.095 2.510 -15.928 1.00 88.06 122 VAL A CA 1
ATOM 962 C C . VAL A 1 122 ? 18.106 2.107 -14.848 1.00 88.06 122 VAL A C 1
ATOM 964 O O . VAL A 1 122 ? 16.962 1.760 -15.152 1.00 88.06 122 VAL A O 1
ATOM 967 N N . ASP A 1 123 ? 18.557 2.184 -13.598 1.00 90.62 123 ASP A N 1
ATOM 968 C CA . ASP A 1 123 ? 17.737 1.937 -12.418 1.00 90.62 123 ASP A CA 1
ATOM 969 C C . ASP A 1 123 ? 17.307 3.264 -11.795 1.00 90.62 123 ASP A C 1
ATOM 971 O O . ASP A 1 123 ? 18.129 4.155 -11.566 1.00 90.62 123 ASP A O 1
ATOM 975 N N . GLN A 1 124 ? 16.027 3.368 -11.459 1.00 88.38 124 GLN A N 1
ATOM 976 C CA . GLN A 1 124 ? 15.451 4.517 -10.779 1.00 88.38 124 GLN A CA 1
ATOM 977 C C . GLN A 1 124 ? 14.743 4.069 -9.504 1.00 88.38 124 GLN A C 1
ATOM 979 O O . GLN A 1 124 ? 13.947 3.132 -9.522 1.00 88.38 124 GLN A O 1
ATOM 984 N N . ASN A 1 125 ? 15.037 4.735 -8.387 1.00 91.56 125 ASN A N 1
ATOM 985 C CA . ASN A 1 125 ? 14.332 4.487 -7.132 1.00 91.56 125 ASN A CA 1
ATOM 986 C C . ASN A 1 125 ? 12.882 4.956 -7.257 1.00 91.56 125 ASN A C 1
ATOM 988 O O . ASN A 1 125 ? 12.625 6.033 -7.801 1.00 91.56 125 ASN A O 1
ATOM 992 N N . ALA A 1 126 ? 11.961 4.172 -6.716 1.00 91.06 126 ALA A N 1
ATOM 993 C CA . ALA A 1 126 ? 10.545 4.470 -6.703 1.00 91.06 126 ALA A CA 1
ATOM 994 C C . ALA A 1 126 ? 9.921 4.103 -5.356 1.00 91.06 126 ALA A C 1
ATOM 996 O O . ALA A 1 126 ? 10.402 3.207 -4.654 1.00 91.06 126 ALA A O 1
ATOM 997 N N . ILE A 1 127 ? 8.848 4.805 -5.016 1.00 91.56 127 ILE A N 1
ATOM 998 C CA . ILE A 1 127 ? 7.989 4.484 -3.887 1.00 91.56 127 ILE A CA 1
ATOM 999 C C . ILE A 1 127 ? 6.538 4.351 -4.343 1.00 91.56 127 ILE A C 1
ATOM 1001 O O . ILE A 1 127 ? 6.112 5.045 -5.266 1.00 91.56 127 ILE A O 1
ATOM 1005 N N . LEU A 1 128 ? 5.802 3.457 -3.692 1.00 92.25 128 LEU A N 1
ATOM 1006 C CA . LEU A 1 128 ? 4.349 3.366 -3.758 1.00 92.25 128 LEU A CA 1
ATOM 1007 C C . LEU A 1 128 ? 3.802 3.700 -2.375 1.00 92.25 128 LEU A C 1
ATOM 1009 O O . LEU A 1 128 ? 4.225 3.091 -1.389 1.00 92.25 128 LEU A O 1
ATOM 1013 N N . LEU A 1 129 ? 2.889 4.657 -2.337 1.00 87.31 129 LEU A N 1
ATOM 1014 C CA . LEU A 1 129 ? 2.144 5.063 -1.159 1.00 87.31 129 LEU A CA 1
ATOM 1015 C C . LEU A 1 129 ? 0.725 4.507 -1.276 1.00 87.31 129 LEU A C 1
ATOM 1017 O O . LEU A 1 129 ? 0.110 4.597 -2.342 1.00 87.31 129 LEU A O 1
ATOM 1021 N N . ILE A 1 130 ? 0.260 3.871 -0.205 1.00 90.56 130 ILE A N 1
ATOM 1022 C CA . ILE A 1 130 ? -1.102 3.354 -0.117 1.00 90.56 130 ILE A CA 1
ATOM 1023 C C . ILE A 1 130 ? -1.983 4.461 0.452 1.00 90.56 130 ILE A C 1
ATOM 1025 O O . ILE A 1 130 ? -1.632 5.056 1.469 1.00 90.56 130 ILE A O 1
ATOM 1029 N N . ASP A 1 131 ? -3.082 4.753 -0.233 1.00 82.38 131 ASP A N 1
ATOM 1030 C CA . ASP A 1 131 ? -4.118 5.650 0.266 1.00 82.38 131 ASP A CA 1
ATOM 1031 C C . ASP A 1 131 ? -5.114 4.847 1.109 1.00 82.38 131 ASP A C 1
ATOM 1033 O O . ASP A 1 131 ? -5.669 3.860 0.622 1.00 82.38 131 ASP A O 1
ATOM 1037 N N . ASP A 1 132 ? -5.306 5.310 2.341 1.00 78.56 132 ASP A N 1
ATOM 1038 C CA . ASP A 1 132 ? -6.252 4.817 3.348 1.00 78.56 132 ASP A CA 1
ATOM 1039 C C . ASP A 1 132 ? -7.714 4.994 2.886 1.00 78.56 132 ASP A C 1
ATOM 1041 O O . ASP A 1 132 ? -8.101 6.066 2.394 1.00 78.56 132 ASP A O 1
ATOM 1045 N N . GLU A 1 133 ? -8.525 3.949 3.031 1.00 78.75 133 GLU A N 1
ATOM 1046 C CA . GLU A 1 133 ? -9.978 3.962 2.925 1.00 78.75 133 GLU A CA 1
ATOM 1047 C C . GLU A 1 133 ? -10.601 3.533 4.259 1.00 78.75 133 GLU A C 1
ATOM 1049 O O . GLU A 1 133 ? -10.157 2.595 4.900 1.00 78.75 133 GLU A O 1
ATOM 1054 N N . ASN A 1 134 ? -11.724 4.158 4.635 1.00 75.25 134 ASN A N 1
ATOM 1055 C CA . ASN A 1 134 ? -12.464 3.735 5.823 1.00 75.25 134 ASN A CA 1
ATOM 1056 C C . ASN A 1 134 ? -13.159 2.380 5.587 1.00 75.25 134 ASN A C 1
ATOM 1058 O O . ASN A 1 134 ? -14.317 2.339 5.148 1.00 75.25 134 ASN A O 1
ATOM 1062 N N . ASP A 1 135 ? -12.439 1.285 5.809 1.00 70.31 135 ASP A N 1
ATOM 1063 C CA . ASP A 1 135 ? -12.890 -0.084 5.584 1.00 70.31 135 ASP A CA 1
ATOM 1064 C C . ASP A 1 135 ? -12.964 -0.917 6.877 1.00 70.31 135 ASP A C 1
ATOM 1066 O O . ASP A 1 135 ? -13.572 -2.001 6.894 1.00 70.31 135 ASP A O 1
ATOM 1070 N N . ASN A 1 136 ? -12.444 -0.387 7.988 1.00 69.06 136 ASN A N 1
ATOM 1071 C CA . ASN A 1 136 ? -12.563 -1.000 9.292 1.00 69.06 136 ASN A CA 1
ATOM 1072 C C . ASN A 1 136 ? -13.796 -0.473 10.033 1.00 69.06 136 ASN A C 1
ATOM 1074 O O . ASN A 1 136 ? -14.214 0.676 9.967 1.00 69.06 136 ASN A O 1
ATOM 1078 N N . ILE A 1 137 ? -14.449 -1.388 10.749 1.00 74.44 137 ILE A N 1
ATOM 1079 C CA . ILE A 1 137 ? -15.600 -1.048 11.584 1.00 74.44 137 ILE A CA 1
ATOM 1080 C C . ILE A 1 137 ? -15.093 -0.802 13.009 1.00 74.44 137 ILE A C 1
ATOM 1082 O O . ILE A 1 137 ? -14.362 -1.659 13.530 1.00 74.44 137 ILE A O 1
ATOM 1086 N N . PRO A 1 138 ? -15.562 0.266 13.683 1.00 76.31 138 PRO A N 1
ATOM 1087 C CA . PRO A 1 138 ? -15.365 0.497 15.107 1.00 76.31 138 PRO A CA 1
ATOM 1088 C C . PRO A 1 138 ? -15.570 -0.747 15.976 1.00 76.31 138 PRO A C 1
ATOM 1090 O O . PRO A 1 138 ? -16.600 -1.426 15.896 1.00 76.31 138 PRO A O 1
ATOM 1093 N N . LYS A 1 139 ? -14.616 -1.023 16.868 1.00 74.00 139 LYS A N 1
ATOM 1094 C CA . LYS A 1 139 ? -14.672 -2.132 17.828 1.00 74.00 139 LYS A CA 1
ATOM 1095 C C . LYS A 1 139 ? -14.592 -1.616 19.251 1.00 74.00 139 LYS A C 1
ATOM 1097 O O . LYS A 1 139 ? -13.611 -0.994 19.646 1.00 74.00 139 LYS A O 1
ATOM 1102 N N . PHE A 1 140 ? -15.622 -1.927 20.029 1.00 74.25 140 PHE A N 1
ATOM 1103 C CA . PHE A 1 140 ? -15.626 -1.722 21.473 1.00 74.25 140 PHE A CA 1
ATOM 1104 C C . PHE A 1 140 ? -14.540 -2.559 22.158 1.00 74.25 140 PHE A C 1
ATOM 1106 O O . PHE A 1 140 ? -14.236 -3.669 21.719 1.00 74.25 140 PHE A O 1
ATOM 1113 N N . ASP A 1 141 ? -13.991 -2.055 23.267 1.00 79.94 141 ASP A N 1
ATOM 1114 C CA . ASP A 1 141 ? -12.980 -2.772 24.056 1.00 79.94 141 ASP A CA 1
ATOM 1115 C C . ASP A 1 141 ? -13.540 -4.045 24.718 1.00 79.94 141 ASP A C 1
ATOM 1117 O O . ASP A 1 141 ? -12.780 -4.929 25.120 1.00 79.94 141 ASP A O 1
ATOM 1121 N N . ARG A 1 142 ? -14.874 -4.161 24.820 1.00 74.56 142 ARG A N 1
ATOM 1122 C CA . ARG A 1 142 ? -15.579 -5.315 25.396 1.00 74.56 142 ARG A CA 1
ATOM 1123 C C . ARG A 1 142 ? -16.811 -5.682 24.579 1.00 74.56 142 ARG A C 1
ATOM 1125 O O . ARG A 1 142 ? -17.538 -4.817 24.105 1.00 74.56 142 ARG A O 1
ATOM 1132 N N . GLU A 1 143 ? -17.114 -6.978 24.526 1.00 76.50 143 GLU A N 1
ATOM 1133 C CA . GLU A 1 143 ? -18.365 -7.489 23.941 1.00 76.50 143 GLU A CA 1
ATOM 1134 C C . GLU A 1 143 ? -19.588 -7.217 24.830 1.00 76.50 143 GLU A C 1
ATOM 1136 O O . GLU A 1 143 ? -20.725 -7.193 24.365 1.00 76.50 143 GLU A O 1
ATOM 1141 N N . THR A 1 144 ? -19.387 -7.052 26.140 1.00 75.56 144 THR A N 1
ATOM 1142 C CA . THR A 1 144 ? -20.463 -6.785 27.099 1.00 75.56 144 THR A CA 1
ATOM 1143 C C . THR A 1 144 ? -19.961 -5.883 28.219 1.00 75.56 144 THR A C 1
ATOM 1145 O O . THR A 1 144 ? -18.916 -6.144 28.820 1.00 75.56 144 THR A O 1
ATOM 1148 N N . TYR A 1 145 ? -20.740 -4.849 28.544 1.00 71.44 145 TYR A N 1
ATOM 1149 C CA . TYR A 1 145 ? -20.490 -3.956 29.673 1.00 71.44 145 TYR A CA 1
ATOM 1150 C C . TYR A 1 145 ? -21.546 -4.194 30.751 1.00 71.44 145 TYR A C 1
ATOM 1152 O O . TYR A 1 145 ? -22.712 -3.850 30.580 1.00 71.44 145 TYR A O 1
ATOM 1160 N N . ASN A 1 146 ? -21.130 -4.789 31.868 1.00 77.31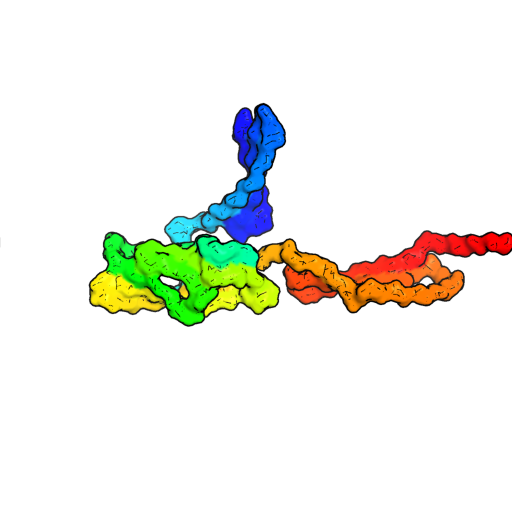 146 ASN A N 1
ATOM 1161 C CA . ASN A 1 146 ? -21.984 -4.977 33.037 1.00 77.31 146 ASN A CA 1
ATOM 1162 C C . ASN A 1 146 ? -21.734 -3.843 34.031 1.00 77.31 146 ASN A C 1
ATOM 1164 O O . ASN A 1 146 ? -20.598 -3.647 34.467 1.00 77.31 146 ASN A O 1
ATOM 1168 N N . VAL A 1 147 ? -22.794 -3.123 34.400 1.00 69.75 147 VAL A N 1
ATOM 1169 C CA . VAL A 1 147 ? -22.732 -1.993 35.332 1.00 69.75 147 VAL A CA 1
ATOM 1170 C C . VAL A 1 147 ? -23.657 -2.269 36.507 1.00 69.75 147 VAL A C 1
ATOM 1172 O O . VAL A 1 147 ? -24.855 -2.478 36.327 1.00 69.75 147 VAL A O 1
ATOM 1175 N N . THR A 1 148 ? -23.099 -2.259 37.715 1.00 72.75 148 THR A N 1
ATOM 1176 C CA . THR A 1 148 ? -23.875 -2.336 38.955 1.00 72.75 148 THR A CA 1
ATOM 1177 C C . THR A 1 148 ? -24.007 -0.935 39.521 1.00 72.75 148 THR A C 1
ATOM 1179 O O . THR A 1 148 ? -23.006 -0.303 39.850 1.00 72.75 148 THR A O 1
ATOM 1182 N N . LEU A 1 149 ? -25.244 -0.463 39.638 1.00 70.94 149 LEU A N 1
ATOM 1183 C CA . LEU A 1 149 ? -25.549 0.871 40.138 1.00 70.94 149 LEU A CA 1
ATOM 1184 C C . LEU A 1 149 ? -26.007 0.806 41.588 1.00 70.94 149 LEU A C 1
ATOM 1186 O O . LEU A 1 149 ? -26.722 -0.116 41.987 1.00 70.94 149 LEU A O 1
ATOM 1190 N N . ARG A 1 150 ? -25.604 1.806 42.369 1.00 75.19 150 ARG A N 1
ATOM 1191 C CA . ARG A 1 150 ? -26.206 2.044 43.677 1.00 75.19 150 ARG A CA 1
ATOM 1192 C C . ARG A 1 150 ? -27.535 2.759 43.486 1.00 75.19 150 ARG A C 1
ATOM 1194 O O . ARG A 1 150 ? -27.677 3.584 42.590 1.00 75.19 150 ARG A O 1
ATOM 1201 N N . GLU A 1 151 ? -28.494 2.461 44.349 1.00 73.56 151 GLU A N 1
ATOM 1202 C CA . GLU A 1 151 ? -29.807 3.113 44.317 1.00 73.56 151 GLU A CA 1
ATOM 1203 C C . GLU A 1 151 ? -29.753 4.612 44.649 1.00 73.56 151 GLU A C 1
ATOM 1205 O O . GLU A 1 151 ? -30.646 5.355 44.256 1.00 73.56 151 GLU A O 1
ATOM 1210 N N . ASP A 1 152 ? -28.705 5.057 45.345 1.00 79.44 152 ASP A N 1
ATOM 1211 C CA . ASP A 1 152 ? -28.493 6.441 45.769 1.00 79.44 152 ASP A CA 1
ATOM 1212 C C . ASP A 1 152 ? -27.564 7.230 44.833 1.00 79.44 152 ASP A C 1
ATOM 1214 O O . ASP A 1 152 ? -27.000 8.248 45.235 1.00 79.44 152 ASP A O 1
ATOM 1218 N N . ILE A 1 153 ? -27.400 6.766 43.591 1.00 77.81 153 ILE A N 1
ATOM 1219 C CA . ILE A 1 153 ? -26.594 7.446 42.577 1.00 77.81 153 ILE A CA 1
ATOM 1220 C C . ILE A 1 153 ? -27.134 8.850 42.262 1.00 77.81 153 ILE A C 1
ATOM 1222 O O . ILE A 1 153 ? -28.339 9.062 42.093 1.00 77.81 153 ILE A O 1
ATOM 1226 N N . GLY A 1 154 ? -26.227 9.826 42.201 1.00 78.44 154 GLY A N 1
ATOM 1227 C CA . GLY A 1 154 ? -26.561 11.220 41.934 1.00 78.44 154 GLY A CA 1
ATOM 1228 C C . GLY A 1 154 ? -26.870 11.487 40.459 1.00 78.44 154 GLY A C 1
ATOM 1229 O O . GLY A 1 154 ? -26.251 10.918 39.561 1.00 78.44 154 GLY A O 1
ATOM 1230 N N . ILE A 1 155 ? -27.798 12.412 40.194 1.00 75.00 155 ILE A N 1
ATOM 1231 C CA . ILE A 1 155 ? -27.995 12.951 38.840 1.00 75.00 155 ILE A CA 1
ATOM 1232 C C . ILE A 1 155 ? -26.703 13.627 38.384 1.00 75.00 155 ILE A C 1
ATOM 1234 O O . ILE A 1 155 ? -26.134 14.443 39.111 1.00 75.00 155 ILE A O 1
ATOM 1238 N N . GLY A 1 156 ? -26.274 13.309 37.166 1.00 73.69 156 GLY A N 1
ATOM 1239 C CA . GLY A 1 156 ? -25.032 13.811 36.589 1.00 73.69 156 GLY A CA 1
ATOM 1240 C C . GLY A 1 156 ? -23.805 12.936 36.854 1.00 73.69 156 GLY A C 1
ATOM 1241 O O . GLY A 1 156 ? -22.735 13.273 36.353 1.00 73.69 156 GLY A O 1
ATOM 1242 N N . GLU A 1 157 ? -23.924 11.825 37.593 1.00 74.56 157 GLU A N 1
ATOM 1243 C CA . GLU A 1 157 ? -22.814 10.875 37.751 1.00 74.56 157 GLU A CA 1
ATOM 1244 C C . GLU A 1 157 ? -22.610 10.011 36.488 1.00 74.56 157 GLU A C 1
ATOM 1246 O O . GLU A 1 157 ? -23.568 9.611 35.817 1.00 74.56 157 GLU A O 1
ATOM 1251 N N . GLU A 1 158 ? -21.341 9.740 36.152 1.00 72.75 158 GLU A N 1
ATOM 1252 C CA . GLU A 1 158 ? -20.944 8.873 35.032 1.00 72.75 158 GLU A CA 1
ATOM 1253 C C . GLU A 1 158 ? -21.217 7.407 35.397 1.00 72.75 158 GLU A C 1
ATOM 1255 O O . GLU A 1 158 ? -20.624 6.863 36.326 1.00 72.75 158 GLU A O 1
ATOM 1260 N N . LEU A 1 159 ? -22.119 6.764 34.653 1.00 70.00 159 LEU A N 1
ATOM 1261 C CA . LEU A 1 159 ? -22.504 5.364 34.845 1.00 70.00 159 LEU A CA 1
ATOM 1262 C C . LEU A 1 159 ? -21.491 4.408 34.226 1.00 70.00 159 LEU A C 1
ATOM 1264 O O . LEU A 1 159 ? -21.188 3.346 34.768 1.00 70.00 159 LEU A O 1
ATOM 1268 N N . LEU A 1 160 ? -21.037 4.760 33.028 1.00 69.00 160 LEU A N 1
ATOM 1269 C CA . LEU A 1 160 ? -20.213 3.907 32.198 1.00 69.00 160 LEU A CA 1
ATOM 1270 C C . LEU A 1 160 ? -19.424 4.762 31.224 1.00 69.00 160 LEU A C 1
ATOM 1272 O O . LEU A 1 160 ? -19.981 5.649 30.580 1.00 69.00 160 LEU A O 1
ATOM 1276 N N . ARG A 1 161 ? -18.151 4.418 31.068 1.00 71.62 161 ARG A N 1
ATOM 1277 C CA . ARG A 1 161 ? -17.307 4.899 29.985 1.00 71.62 161 ARG A CA 1
ATOM 1278 C C . ARG A 1 161 ? -17.064 3.754 29.018 1.00 71.62 161 ARG A C 1
ATOM 1280 O O . ARG A 1 161 ? -16.478 2.741 29.396 1.00 71.62 161 ARG A O 1
ATOM 1287 N N . LEU A 1 162 ? -17.552 3.911 27.797 1.00 67.88 162 LEU A N 1
ATOM 1288 C CA . LEU A 1 162 ? -17.307 2.991 26.697 1.00 67.88 162 LEU A CA 1
ATOM 1289 C C . LEU A 1 162 ? -16.045 3.433 25.971 1.00 67.88 162 LEU A C 1
ATOM 1291 O O . LEU A 1 162 ? -15.869 4.628 25.735 1.00 67.88 162 LEU A O 1
ATOM 1295 N N . GLN A 1 163 ? -15.195 2.478 25.612 1.00 72.38 163 GLN A N 1
ATOM 1296 C CA . GLN A 1 163 ? -14.046 2.725 24.754 1.00 72.38 163 GLN A CA 1
ATOM 1297 C C . GLN A 1 163 ? -14.193 1.906 23.482 1.00 72.38 163 GLN A C 1
ATOM 1299 O O . GLN A 1 163 ? -14.616 0.751 23.521 1.00 72.38 163 GLN A O 1
ATOM 1304 N N . TRP A 1 164 ? -13.846 2.504 22.353 1.00 66.00 164 TRP A N 1
ATOM 1305 C CA . TRP A 1 164 ? -13.760 1.793 21.088 1.00 66.00 164 TRP A CA 1
ATOM 1306 C C . TRP A 1 164 ? -12.586 2.310 20.267 1.00 66.00 164 TRP A C 1
ATOM 1308 O O . TRP A 1 164 ? -12.132 3.442 20.443 1.00 66.00 164 TRP A O 1
ATOM 1318 N N . SER A 1 165 ? -12.077 1.450 19.396 1.00 67.44 165 SER A N 1
ATOM 1319 C CA . SER A 1 165 ? -11.025 1.778 18.447 1.00 67.44 165 SER A CA 1
ATOM 1320 C C . SER A 1 165 ? -11.435 1.372 17.044 1.00 67.44 165 SER A C 1
ATOM 1322 O O . SER A 1 165 ? -12.244 0.464 16.844 1.00 67.44 165 SER A O 1
ATOM 1324 N N . ASP A 1 166 ? -10.863 2.059 16.074 1.00 73.50 166 ASP A N 1
ATOM 1325 C CA . ASP A 1 166 ? -11.048 1.805 14.658 1.00 73.50 166 ASP A CA 1
ATOM 1326 C C . ASP A 1 166 ? -9.683 1.952 13.989 1.00 73.50 166 ASP A C 1
ATOM 1328 O O . ASP A 1 166 ? -8.895 2.815 14.384 1.00 73.50 166 ASP A O 1
ATOM 1332 N N . LYS A 1 167 ? -9.346 1.018 13.100 1.00 76.50 167 LYS A N 1
ATOM 1333 C CA . LYS A 1 167 ? -7.967 0.872 12.627 1.00 76.50 167 LYS A CA 1
ATOM 1334 C C . LYS A 1 167 ? -7.581 1.940 11.606 1.00 76.50 167 LYS A C 1
ATOM 1336 O O . LYS A 1 167 ? -6.435 2.377 11.667 1.00 76.50 167 LYS A O 1
ATOM 1341 N N . ASP A 1 168 ? -8.549 2.423 10.831 1.00 68.06 168 ASP A N 1
ATOM 1342 C CA . ASP A 1 168 ? -8.388 3.519 9.862 1.00 68.06 168 ASP A CA 1
ATOM 1343 C C . ASP A 1 168 ? -7.987 4.823 10.580 1.00 68.06 168 ASP A C 1
ATOM 1345 O O . ASP A 1 168 ? -7.255 5.682 10.096 1.00 68.06 168 ASP A O 1
ATOM 1349 N N . PHE A 1 169 ? -8.435 4.984 11.827 1.00 66.12 169 PHE A N 1
ATOM 1350 C CA . PHE A 1 169 ? -8.125 6.152 12.644 1.00 66.12 169 PHE A CA 1
ATOM 1351 C C . PHE A 1 169 ? -6.931 5.853 13.536 1.00 66.12 169 PHE A C 1
ATOM 1353 O O . PHE A 1 169 ? -7.081 5.708 14.754 1.00 66.12 169 PHE A O 1
ATOM 1360 N N . SER A 1 170 ? -5.748 5.762 12.918 1.00 58.62 170 SER A N 1
ATOM 1361 C CA . SER A 1 170 ? -4.487 5.404 13.575 1.00 58.62 170 SER A CA 1
ATOM 1362 C C . SER A 1 170 ? -4.398 5.975 15.003 1.00 58.62 170 SER A C 1
ATOM 1364 O O . SER A 1 170 ? -4.360 7.191 15.198 1.00 58.62 170 SER A O 1
ATOM 1366 N N . GLU A 1 171 ? -4.384 5.085 15.999 1.00 55.03 171 GLU A N 1
ATOM 1367 C CA . GLU A 1 171 ? -4.210 5.382 17.434 1.00 55.03 171 GLU A CA 1
ATOM 1368 C C . GLU A 1 171 ? -5.353 6.122 18.163 1.00 55.03 171 GLU A C 1
ATOM 1370 O O . GLU A 1 171 ? -5.201 6.473 19.337 1.00 55.03 171 GLU A O 1
ATOM 1375 N N . SER A 1 172 ? -6.524 6.315 17.552 1.00 53.56 172 SER A N 1
ATOM 1376 C CA . SER A 1 172 ? -7.642 6.988 18.228 1.00 53.56 172 SER A CA 1
ATOM 1377 C C . SER A 1 172 ? -8.453 6.010 19.086 1.00 53.56 172 SER A C 1
ATOM 1379 O O . SER A 1 172 ? -9.241 5.210 18.586 1.00 53.56 172 SER A O 1
ATOM 1381 N N . ILE A 1 173 ? -8.268 6.079 20.409 1.00 57.75 173 ILE A N 1
ATOM 1382 C CA . ILE A 1 173 ? -9.228 5.524 21.372 1.00 57.75 173 ILE A CA 1
ATOM 1383 C C . ILE A 1 173 ? -10.316 6.574 21.563 1.00 57.75 173 ILE A C 1
ATOM 1385 O O . ILE A 1 173 ? -10.054 7.650 22.100 1.00 57.75 173 ILE A O 1
ATOM 1389 N N . PHE A 1 174 ? -11.531 6.255 21.139 1.00 58.72 174 PHE A N 1
ATOM 1390 C CA . PHE A 1 174 ? -12.691 7.109 21.345 1.00 58.72 174 PHE A CA 1
ATOM 1391 C C . PHE A 1 174 ? -13.397 6.719 22.641 1.00 58.72 174 PHE A C 1
ATOM 1393 O O . PHE A 1 174 ? -13.583 5.530 22.921 1.00 58.72 174 PHE A O 1
ATOM 1400 N N . ASP A 1 175 ? -13.812 7.715 23.424 1.00 60.38 175 ASP A N 1
ATOM 1401 C CA . ASP A 1 175 ? -14.593 7.520 24.639 1.00 60.38 175 ASP A CA 1
ATOM 1402 C C . ASP A 1 175 ? -16.021 8.067 24.519 1.00 60.38 175 ASP A C 1
ATOM 1404 O O . ASP A 1 175 ? -16.280 9.113 23.924 1.00 60.38 175 ASP A O 1
ATOM 1408 N N . LEU A 1 176 ? -16.967 7.326 25.096 1.00 52.25 176 LEU A N 1
ATOM 1409 C CA . LEU A 1 176 ? -18.363 7.731 25.231 1.00 52.25 176 LEU A CA 1
ATOM 1410 C C . LEU A 1 176 ? -18.810 7.510 26.678 1.00 52.25 176 LEU A C 1
ATOM 1412 O O . LEU A 1 176 ? -18.836 6.373 27.156 1.00 52.25 176 LEU A O 1
ATOM 1416 N N . SER A 1 177 ? -19.195 8.590 27.360 1.00 65.56 177 SER A N 1
ATOM 1417 C CA . SER A 1 177 ? -19.718 8.539 28.729 1.00 65.56 177 SER A CA 1
ATOM 1418 C C . SER A 1 177 ? -21.245 8.501 28.745 1.00 65.56 177 SER A C 1
ATOM 1420 O O . SER A 1 177 ? -21.910 9.362 28.168 1.00 65.56 177 SER A O 1
ATOM 1422 N N . ILE A 1 178 ? -21.806 7.522 29.452 1.00 63.94 178 ILE A N 1
ATOM 1423 C CA . ILE A 1 178 ? -23.236 7.444 29.763 1.00 63.94 178 ILE A CA 1
ATOM 1424 C C . ILE A 1 178 ? -23.453 8.086 31.133 1.00 63.94 178 ILE A C 1
ATOM 1426 O O . ILE A 1 178 ? -22.842 7.667 32.115 1.00 63.94 178 ILE A O 1
ATOM 1430 N N . ILE A 1 179 ? -24.321 9.095 31.199 1.00 70.38 179 ILE A N 1
ATOM 1431 C CA . ILE A 1 179 ? -24.585 9.889 32.407 1.00 70.38 179 ILE A CA 1
ATOM 1432 C C . ILE A 1 179 ? -25.997 9.596 32.916 1.00 70.38 179 ILE A C 1
ATOM 1434 O O . ILE A 1 179 ? -26.925 9.437 32.126 1.00 70.38 179 ILE A O 1
ATOM 1438 N N . PHE A 1 180 ? -26.162 9.539 34.236 1.00 65.19 180 PHE A N 1
ATOM 1439 C CA . PHE A 1 180 ? -27.467 9.375 34.872 1.00 65.19 180 PHE A CA 1
ATOM 1440 C C . PHE A 1 180 ? -28.294 10.672 34.823 1.00 65.19 180 PHE A C 1
ATOM 1442 O O . PHE A 1 180 ? -27.887 11.676 35.415 1.00 65.19 180 PHE A O 1
ATOM 1449 N N . ASP A 1 181 ? -29.451 10.667 34.147 1.00 67.62 181 ASP A N 1
ATOM 1450 C CA . ASP A 1 181 ? -30.245 11.879 33.872 1.00 67.62 181 ASP A CA 1
ATOM 1451 C C . ASP A 1 181 ? -31.719 11.847 34.337 1.00 67.62 181 ASP A C 1
ATOM 1453 O O . ASP A 1 181 ? -32.450 12.813 34.105 1.00 67.62 181 ASP A O 1
ATOM 1457 N N . PHE A 1 182 ? -32.174 10.812 35.057 1.00 60.38 182 PHE A N 1
ATOM 1458 C CA . PHE A 1 182 ? -33.547 10.748 35.585 1.00 60.38 182 PHE A CA 1
ATOM 1459 C C . PHE A 1 182 ? -33.643 10.215 37.020 1.00 60.38 182 PHE A C 1
ATOM 1461 O O . PHE A 1 182 ? -32.817 9.441 37.483 1.00 60.38 182 PHE A O 1
ATOM 1468 N N . TYR A 1 183 ? -34.711 10.596 37.727 1.00 54.56 183 TYR A N 1
ATOM 1469 C CA . TYR A 1 183 ? -35.047 10.038 39.039 1.00 54.56 183 TYR A CA 1
ATOM 1470 C C . TYR A 1 183 ? -35.734 8.674 38.893 1.00 54.56 183 TYR A C 1
ATOM 1472 O O . TYR A 1 183 ? -36.737 8.547 38.186 1.00 54.56 183 TYR A O 1
ATOM 1480 N N . VAL A 1 184 ? -35.252 7.661 39.615 1.00 51.81 184 VAL A N 1
ATOM 1481 C CA . VAL A 1 184 ? -35.967 6.388 39.771 1.00 51.81 184 VAL A CA 1
ATOM 1482 C C . VAL A 1 184 ? -37.046 6.572 40.839 1.00 51.81 184 VAL A C 1
ATOM 1484 O O . VAL A 1 184 ? -36.752 6.686 42.027 1.00 51.81 184 VAL A O 1
ATOM 1487 N N . TYR A 1 185 ? -38.312 6.621 40.426 1.00 44.25 185 TYR A N 1
ATOM 1488 C CA . TYR A 1 185 ? -39.443 6.619 41.354 1.00 44.25 185 TYR A CA 1
ATOM 1489 C C . TYR A 1 185 ? -39.843 5.181 41.682 1.00 44.25 185 TYR A C 1
ATOM 1491 O O . TYR A 1 185 ? -40.363 4.464 40.826 1.00 44.25 185 TYR A O 1
ATOM 1499 N N . TYR A 1 186 ? -39.660 4.770 42.934 1.00 45.81 186 TYR A N 1
ATOM 1500 C CA . TYR A 1 186 ? -40.227 3.521 43.431 1.00 45.81 186 TYR A CA 1
ATOM 1501 C C . TYR A 1 186 ? -41.720 3.714 43.731 1.00 45.81 186 TYR A C 1
ATOM 1503 O O . TYR A 1 186 ? -42.099 4.568 44.534 1.00 45.81 186 TYR A O 1
ATOM 1511 N N . ARG A 1 187 ? -42.584 2.907 43.102 1.00 41.47 187 ARG A N 1
ATOM 1512 C CA . ARG A 1 187 ? -43.909 2.608 43.663 1.00 41.47 187 ARG A CA 1
ATOM 1513 C C . ARG A 1 187 ? -43.758 1.395 44.575 1.00 41.47 187 ARG A C 1
ATOM 1515 O O . ARG A 1 187 ? -43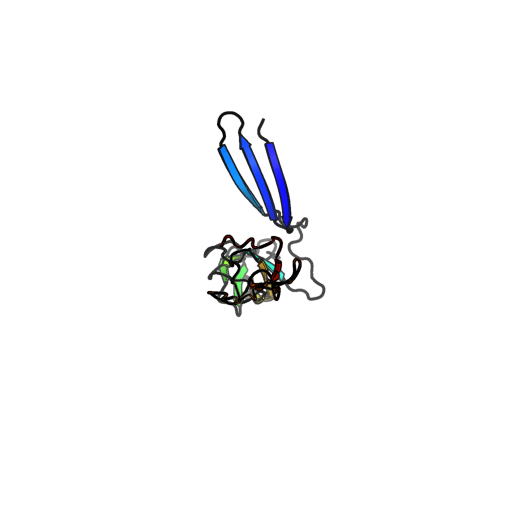.364 0.337 44.091 1.00 41.47 187 ARG A O 1
ATOM 1522 N N . HIS A 1 188 ? -44.060 1.576 45.859 1.00 45.56 188 HIS A N 1
ATOM 1523 C CA . HIS A 1 188 ? -44.389 0.470 46.758 1.00 45.56 188 HIS A CA 1
ATOM 1524 C C . HIS A 1 188 ? -45.729 -0.160 46.370 1.00 45.56 188 HIS A C 1
ATOM 1526 O O . HIS A 1 188 ? -46.618 0.594 45.903 1.00 45.56 188 HIS A O 1
#

Radius of gyration: 26.4 Å; Cα contacts (8 Å, |Δi|>4): 335; chains: 1; bounding box: 67×28×76 Å

Organism: Strongylus vulgaris (NCBI:txid40348)

Sequence (188 aa):
AQFLFCFAVQAPFYNCTAQVWKGRVSADVELYVLPPSTETTRPNTDRRLEFWIRENAPYGSVVGQIPNNNDGNAATYSIIGNSDLSVDPRTGILKTATLFDYETQQLYTFKLRTTYASGESVDQNAILLIDDENDNIPKFDRETYNVTLREDIGIGEELLRLQWSDKDFSESIFDLSIIFDFYVYYRH